Protein AF-A0A5M9ZJJ6-F1 (afdb_monomer)

Solvent-accessible surface area (backbone atoms only — not comparable to full-atom values): 16585 Å² total; per-residue (Å²): 138,85,90,87,88,89,85,87,82,78,82,84,72,85,75,71,74,80,51,73,28,66,45,95,65,57,45,64,32,73,38,34,42,67,50,28,40,48,55,64,48,56,70,42,59,71,50,50,60,51,45,56,52,42,55,56,46,48,54,54,36,47,50,37,34,53,50,16,53,50,49,40,52,54,48,55,56,68,25,51,44,59,68,94,85,47,81,74,43,81,54,86,51,74,67,53,55,54,52,42,50,51,24,49,50,42,31,50,55,40,49,52,52,51,51,53,52,51,50,58,50,59,69,44,49,67,58,47,56,57,46,54,51,47,63,72,35,82,47,24,22,8,36,58,54,66,65,58,44,92,63,39,40,70,50,62,64,67,36,74,56,79,82,62,85,56,35,89,83,37,42,33,59,29,30,51,44,76,66,59,76,68,58,72,48,72,44,46,23,39,41,42,65,71,61,33,41,74,35,67,53,53,77,78,91,51,80,85,60,77,94,72,51,49,36,24,41,33,33,36,34,43,60,72,64,27,43,24,41,42,27,34,26,52,46,66,48,66,62,50,49,46,5,30,79,65,67,56,58,56,57,93,79,72,59,78,78,91,53,87,62,56,47,69,36,69,41,74,33,36,36,38,40,37,77,33,52,66,54,48,65,63,57,76,73,58,93,78,78,82,84,130

Radius of gyration: 30.75 Å; Cα contacts (8 Å, |Δi|>4): 396; chains: 1; bounding box: 107×68×83 Å

Secondary structure (DSSP, 8-state):
---SSSSSSSSSSTT-----EEEEEEEEEE-BHHHHHHHHHHHHHHHHHHHHHHHHHHHHHHHHHHHHHHHHHHHHHHHEE-STTSPPEE---HHHHHHHHHHHHHHHHHHHHHHHHHHHHHHHHHHHHHHHHHHH-TTEEEEETTSSSTT-EE-S---TTTT---TTTS--------SSS--EEEEEEE--HHHHHHTT--S-S-TTS-SSS-EEEEEEEEETTEEEEEEEEEPPHHHHHHHHHHT---HHHHPPP--TT----S-SEEEEE-TTTTHHHHHTT-------

pLDDT: mean 70.18, std 17.14, range [29.14, 92.06]

Sequence (292 aa):
MTAQNAQAGTDAQSQAGIHTYTLPQPIRQQGSHQIAVSALWRRRGSNAFTMFLGAFGILVLLSFIITGIGGIQYRFEQMHVTNHGDDPHLVVTFTDVVIILMCVVGIVIPSAIIIFFAWGFIADIPSSRTRHRFVRDPHTLGVHTDGFAPGIVIVRQPDCDDGDDDSDDFPIPRILFCAGTPIEFRMLAYVPESMWVEAGGGQDPCPSWRHRHHMAWLTLRIEGGAIAITALKPIPVRPVRQAFDTGKPNRTIFDYDKTPGIERYDSDYIILDATRVGNAKNRATNPGTTAV

Mean predicted aligned error: 15.39 Å

Foldseek 3Di:
DDDDDDDDPDPPPPCPDQDWFFDPDWQKDFFALVQLLCQLCVVCVVVVVVVVVVVVLLVVLVVLQVVLVVQLVVLQVVQFDDDPPDDTDGDDDPVSVVSNVVSVVSNVVSVVVVVVVVVVVVVCPVVVVVSVVLNPQRLKTKDFLCPRDPFKAFQQFLALPSVPPVCVVGAAWAAEADADAKDKFKTKIQHDPVLLVVSVVNDPPCVVPPDFQQIWIFIWIDDQRMIIRGTIGGDHSVQSVCCHVPVNHDCVRHPTDDGPRTDTGHTSMYIYRNPHVVVNVVVVPDPDDDDD

Structure (mmCIF, N/CA/C/O backbone):
data_AF-A0A5M9ZJJ6-F1
#
_entry.id   AF-A0A5M9ZJJ6-F1
#
loop_
_atom_site.group_PDB
_atom_site.id
_atom_site.type_symbol
_atom_site.label_atom_id
_atom_site.label_alt_id
_atom_site.label_comp_id
_atom_site.label_asym_id
_atom_site.label_entity_id
_atom_site.label_seq_id
_atom_site.pdbx_PDB_ins_code
_atom_site.Cartn_x
_atom_site.Cartn_y
_atom_site.Cartn_z
_atom_site.occupancy
_atom_site.B_iso_or_equiv
_atom_site.auth_seq_id
_atom_site.auth_comp_id
_atom_site.auth_asym_id
_atom_site.auth_atom_id
_atom_site.pdbx_PDB_model_num
ATOM 1 N N . MET A 1 1 ? -64.192 -19.668 3.982 1.00 36.44 1 MET A N 1
ATOM 2 C CA . MET A 1 1 ? -63.904 -18.787 2.832 1.00 36.44 1 MET A CA 1
ATOM 3 C C . MET A 1 1 ? -63.267 -17.523 3.401 1.00 36.44 1 MET A C 1
ATOM 5 O O . MET A 1 1 ? -63.973 -16.563 3.640 1.00 36.44 1 MET A O 1
ATOM 9 N N . THR A 1 2 ? -62.104 -17.588 4.055 1.00 31.50 2 THR A N 1
ATOM 10 C CA . THR A 1 2 ? -60.712 -17.781 3.583 1.00 31.50 2 THR A CA 1
ATOM 11 C C . THR A 1 2 ? -60.173 -16.661 2.687 1.00 31.50 2 THR A C 1
ATOM 13 O O . THR A 1 2 ? -60.709 -16.421 1.614 1.00 31.50 2 THR A O 1
ATOM 16 N N . ALA A 1 3 ? -59.036 -16.118 3.147 1.00 29.95 3 ALA A N 1
ATOM 17 C CA . ALA A 1 3 ? -58.008 -15.335 2.457 1.00 29.95 3 ALA A CA 1
ATOM 18 C C . ALA A 1 3 ? -58.221 -13.818 2.297 1.00 29.95 3 ALA A C 1
ATOM 20 O O . ALA A 1 3 ? -58.568 -13.337 1.228 1.00 29.95 3 ALA A O 1
ATOM 21 N N . GLN A 1 4 ? -57.866 -13.068 3.344 1.00 32.19 4 GLN A N 1
ATOM 22 C CA . GLN A 1 4 ? -57.225 -11.748 3.247 1.00 32.19 4 GLN A CA 1
ATOM 23 C C . GLN A 1 4 ? -56.672 -11.405 4.634 1.00 32.19 4 GLN A C 1
ATOM 25 O O . GLN A 1 4 ? -57.425 -10.954 5.484 1.00 32.19 4 GLN A O 1
ATOM 30 N N . ASN A 1 5 ? -55.410 -11.761 4.900 1.00 34.88 5 ASN A N 1
ATOM 31 C CA . ASN A 1 5 ? -54.537 -11.204 5.953 1.00 34.88 5 ASN A CA 1
ATOM 32 C C . ASN A 1 5 ? -53.316 -12.114 6.137 1.00 34.88 5 ASN A C 1
ATOM 34 O O . ASN A 1 5 ? -53.256 -12.886 7.087 1.00 34.88 5 ASN A O 1
ATOM 38 N N . ALA A 1 6 ? -52.357 -12.063 5.212 1.00 34.25 6 ALA A N 1
ATOM 39 C CA . ALA A 1 6 ? -51.027 -12.648 5.419 1.00 34.25 6 ALA A CA 1
ATOM 40 C C . ALA A 1 6 ? -50.037 -12.162 4.348 1.00 34.25 6 ALA A C 1
ATOM 42 O O . ALA A 1 6 ? -49.427 -12.975 3.666 1.00 34.25 6 ALA A O 1
ATOM 43 N N . GLN A 1 7 ? -49.909 -10.848 4.128 1.00 32.06 7 GLN A N 1
ATOM 44 C CA . GLN A 1 7 ? -48.886 -10.348 3.191 1.00 32.06 7 GLN A CA 1
ATOM 45 C C . GLN A 1 7 ? -48.494 -8.881 3.410 1.00 32.06 7 GLN A C 1
ATOM 47 O O . GLN A 1 7 ? -48.264 -8.137 2.467 1.00 32.06 7 GLN A O 1
ATOM 52 N N . ALA A 1 8 ? -48.418 -8.455 4.673 1.00 30.88 8 ALA A N 1
ATOM 53 C CA . ALA A 1 8 ? -47.944 -7.113 5.027 1.00 30.88 8 ALA A CA 1
ATOM 54 C C . ALA A 1 8 ? -46.901 -7.107 6.163 1.00 30.88 8 ALA A C 1
ATOM 56 O O . ALA A 1 8 ? -46.603 -6.054 6.713 1.00 30.88 8 ALA A O 1
ATOM 57 N N . GLY A 1 9 ? -46.356 -8.271 6.543 1.00 29.69 9 GLY A N 1
ATOM 58 C CA . GLY A 1 9 ? -45.595 -8.417 7.791 1.00 29.69 9 GLY A CA 1
ATOM 59 C C . GLY A 1 9 ? -44.144 -8.886 7.683 1.00 29.69 9 GLY A C 1
ATOM 60 O O . GLY A 1 9 ? -43.500 -8.973 8.719 1.00 29.69 9 GLY A O 1
ATOM 61 N N . THR A 1 10 ? -43.615 -9.210 6.498 1.00 32.03 10 THR A N 1
ATOM 62 C CA . THR A 1 10 ? -42.323 -9.934 6.421 1.00 32.03 10 THR A CA 1
ATOM 63 C C . THR A 1 10 ? -41.232 -9.231 5.611 1.00 32.03 10 THR A C 1
ATOM 65 O O . THR A 1 10 ? -40.065 -9.571 5.764 1.00 32.03 10 THR A O 1
ATOM 68 N N . ASP A 1 11 ? -41.558 -8.172 4.866 1.00 31.11 11 ASP A N 1
ATOM 69 C CA . ASP A 1 11 ? -40.573 -7.485 4.010 1.00 31.11 11 ASP A CA 1
ATOM 70 C C . ASP A 1 11 ? -40.073 -6.144 4.582 1.00 31.11 11 ASP A C 1
ATOM 72 O O . ASP A 1 11 ? -39.179 -5.517 4.020 1.00 31.11 11 ASP A O 1
ATOM 76 N N . ALA A 1 12 ? -40.584 -5.717 5.743 1.00 29.14 12 ALA A N 1
ATOM 77 C CA . ALA A 1 12 ? -40.224 -4.440 6.372 1.00 29.14 12 ALA A CA 1
ATOM 78 C C . ALA A 1 12 ? -39.111 -4.536 7.441 1.00 29.14 12 ALA A C 1
ATOM 80 O O . ALA A 1 12 ? -38.722 -3.518 8.007 1.00 29.14 12 ALA A O 1
ATOM 81 N N . GLN A 1 13 ? -38.570 -5.730 7.720 1.00 31.19 13 GLN A N 1
ATOM 82 C CA . GLN A 1 13 ? -37.523 -5.936 8.741 1.00 31.19 13 GLN A CA 1
ATOM 83 C C . GLN A 1 13 ? -36.112 -6.204 8.188 1.00 31.19 13 GLN A C 1
ATOM 85 O O . GLN A 1 13 ? -35.173 -6.311 8.969 1.00 31.19 13 GLN A O 1
ATOM 90 N N . SER A 1 14 ? -35.905 -6.247 6.865 1.00 36.22 14 SER A N 1
ATOM 91 C CA . SER A 1 14 ? -34.591 -6.593 6.284 1.00 36.22 14 SER A CA 1
ATOM 92 C C . SER A 1 14 ? -33.710 -5.393 5.880 1.00 36.22 14 SER A C 1
ATOM 94 O O . SER A 1 14 ? -32.668 -5.586 5.253 1.00 36.22 14 SER A O 1
ATOM 96 N N . GLN A 1 15 ? -34.091 -4.165 6.240 1.00 36.59 15 GLN A N 1
ATOM 97 C CA . GLN A 1 15 ? -33.298 -2.941 6.023 1.00 36.59 15 GLN A CA 1
ATOM 98 C C . GLN A 1 15 ? -33.298 -2.020 7.258 1.00 36.59 15 GLN A C 1
ATOM 100 O O . GLN A 1 15 ? -33.261 -0.797 7.139 1.00 36.59 15 GLN A O 1
ATOM 105 N N . ALA A 1 16 ? -33.324 -2.592 8.466 1.00 35.19 16 ALA A N 1
ATOM 106 C CA . ALA A 1 16 ? -32.956 -1.830 9.656 1.00 35.19 16 ALA A CA 1
ATOM 107 C C . ALA A 1 16 ? -31.469 -1.470 9.531 1.00 35.19 16 ALA A C 1
ATOM 109 O O . ALA A 1 16 ? -30.621 -2.353 9.403 1.00 35.19 16 ALA A O 1
ATOM 110 N N . GLY A 1 17 ? -31.179 -0.170 9.445 1.00 40.97 17 GLY A N 1
ATOM 111 C CA . GLY A 1 17 ? -29.846 0.349 9.172 1.00 40.97 17 GLY A CA 1
ATOM 112 C C . GLY A 1 17 ? -28.813 -0.299 10.080 1.00 40.97 17 GLY A C 1
ATOM 113 O O . GLY A 1 17 ? -28.973 -0.311 11.296 1.00 40.97 17 GLY A O 1
ATOM 114 N N . ILE A 1 18 ? -27.751 -0.844 9.490 1.00 55.97 18 ILE A N 1
ATOM 115 C CA . ILE A 1 18 ? -26.604 -1.298 10.269 1.00 55.97 18 ILE A CA 1
ATOM 116 C C . ILE A 1 18 ? -26.027 -0.052 10.929 1.00 55.97 18 ILE A C 1
ATOM 118 O O . ILE A 1 18 ? -25.356 0.767 10.288 1.00 55.97 18 ILE A O 1
ATOM 122 N N . HIS A 1 19 ? -26.373 0.116 12.196 1.00 68.44 19 HIS A N 1
ATOM 123 C CA . HIS A 1 19 ? -25.889 1.196 13.017 1.00 68.44 19 HIS A CA 1
ATOM 124 C C . HIS A 1 19 ? -24.401 0.974 13.268 1.00 68.44 19 HIS A C 1
ATOM 126 O O . HIS A 1 19 ? -23.945 -0.142 13.501 1.00 68.44 19 HIS A O 1
ATOM 132 N N . THR A 1 20 ? -23.628 2.052 13.181 1.00 83.44 20 THR A N 1
ATOM 133 C CA . THR A 1 20 ? -22.238 2.036 13.622 1.00 83.44 20 THR A CA 1
ATOM 134 C C . THR A 1 20 ? -22.229 1.779 15.128 1.00 83.44 20 THR A C 1
ATOM 136 O O . THR A 1 20 ? -22.765 2.583 15.891 1.00 83.44 20 THR A O 1
ATOM 139 N N . TYR A 1 21 ? -21.643 0.662 15.547 1.00 88.81 21 TYR A N 1
ATOM 140 C CA . TYR A 1 21 ? -21.479 0.303 16.946 1.00 88.81 21 TYR A CA 1
ATOM 141 C C . TYR A 1 21 ? -20.219 0.958 17.499 1.00 88.81 21 TYR A C 1
ATOM 143 O O . TYR A 1 21 ? -19.102 0.596 17.127 1.00 88.81 21 TYR A O 1
ATOM 151 N N . THR A 1 22 ? -20.390 1.940 18.379 1.00 90.62 22 THR A N 1
ATOM 152 C CA . THR A 1 22 ? -19.273 2.554 19.101 1.00 90.62 22 THR A CA 1
ATOM 153 C C . THR A 1 22 ? -18.784 1.595 20.177 1.00 90.62 22 THR A C 1
ATOM 155 O O . THR A 1 22 ? -19.562 1.171 21.030 1.00 90.62 22 THR A O 1
ATOM 158 N N . LEU A 1 23 ? -17.489 1.286 20.160 1.00 87.44 23 LEU A N 1
ATOM 159 C CA . LEU A 1 23 ? -16.885 0.403 21.146 1.00 87.44 23 LEU A CA 1
ATOM 160 C C . LEU A 1 23 ? -16.940 1.054 22.541 1.00 87.44 23 LEU A C 1
ATOM 162 O O . LEU A 1 23 ? -16.529 2.212 22.681 1.00 87.44 23 LEU A O 1
ATOM 166 N N . PRO A 1 24 ? -17.372 0.325 23.589 1.00 84.50 24 PRO A N 1
ATOM 167 C CA . PRO A 1 24 ? -17.399 0.838 24.961 1.00 84.50 24 PRO A CA 1
ATOM 168 C C . PRO A 1 24 ? -16.013 1.262 25.456 1.00 84.50 24 PRO A C 1
ATOM 170 O O . PRO A 1 24 ? -15.873 2.223 26.212 1.00 84.50 24 PRO A O 1
ATOM 173 N N . GLN A 1 25 ? -14.980 0.543 25.012 1.00 87.19 25 GLN A N 1
ATOM 174 C CA . GLN A 1 25 ? -13.581 0.878 25.231 1.00 87.19 25 GLN A CA 1
ATOM 175 C C . GLN A 1 25 ? -12.839 0.823 23.894 1.00 87.19 25 GLN A C 1
ATOM 177 O O . GLN A 1 25 ? -12.851 -0.224 23.243 1.00 87.19 25 GLN A O 1
ATOM 182 N N . PRO A 1 26 ? -12.184 1.919 23.469 1.00 88.75 26 PRO A N 1
ATOM 183 C CA . PRO A 1 26 ? -11.407 1.902 22.242 1.00 88.75 26 PRO A CA 1
ATOM 184 C C . PRO A 1 26 ? -10.250 0.905 22.332 1.00 88.75 26 PRO A C 1
ATOM 186 O O . PRO A 1 26 ? -9.492 0.926 23.305 1.00 88.75 26 PRO A O 1
ATOM 189 N N . ILE A 1 27 ? -10.072 0.084 21.298 1.00 89.94 27 ILE A N 1
ATOM 190 C CA . ILE A 1 27 ? -8.921 -0.819 21.188 1.00 89.94 27 ILE A CA 1
ATOM 191 C C . ILE A 1 27 ? -7.743 0.008 20.692 1.00 89.94 27 ILE A C 1
ATOM 193 O O . ILE A 1 27 ? -7.749 0.487 19.559 1.00 89.94 27 ILE A O 1
ATOM 197 N N . ARG A 1 28 ? -6.756 0.227 21.560 1.00 89.12 28 ARG A N 1
ATOM 198 C CA . ARG A 1 28 ? -5.636 1.137 21.306 1.00 89.12 28 ARG A CA 1
ATOM 199 C C . ARG A 1 28 ? -4.370 0.366 21.004 1.00 89.12 28 ARG A C 1
ATOM 201 O O . ARG A 1 28 ? -4.000 -0.535 21.749 1.00 89.12 28 ARG A O 1
ATOM 208 N N . GLN A 1 29 ? -3.653 0.828 19.993 1.00 88.69 29 GLN A N 1
ATOM 209 C CA . GLN A 1 29 ? -2.319 0.355 19.685 1.00 88.69 29 GLN A CA 1
ATOM 210 C C . GLN A 1 29 ? -1.358 1.538 19.631 1.00 88.69 29 GLN A C 1
ATOM 212 O O . GLN A 1 29 ? -1.573 2.521 18.914 1.00 88.69 29 GLN A O 1
ATOM 217 N N . GLN A 1 30 ? -0.302 1.449 20.436 1.00 87.50 30 GLN A N 1
ATOM 218 C CA . GLN A 1 30 ? 0.708 2.491 20.516 1.00 87.50 30 GLN A CA 1
ATOM 219 C C . GLN A 1 30 ? 1.600 2.442 19.276 1.00 87.50 30 GLN A C 1
ATOM 221 O O . GLN A 1 30 ? 2.101 1.383 18.897 1.00 87.50 30 GLN A O 1
ATOM 226 N N . GLY A 1 31 ? 1.822 3.599 18.662 1.00 83.94 31 GLY A N 1
ATOM 227 C CA . GLY A 1 31 ? 2.765 3.730 17.568 1.00 83.94 31 GLY A CA 1
ATOM 228 C C . GLY A 1 31 ? 4.211 3.693 18.055 1.00 83.94 31 GLY A C 1
ATOM 229 O O . GLY A 1 31 ? 4.544 4.230 19.111 1.00 83.94 31 GLY A O 1
ATOM 230 N N . SER A 1 32 ? 5.085 3.086 17.255 1.00 86.88 32 SER A N 1
ATOM 231 C CA . SER A 1 32 ? 6.531 3.067 17.477 1.00 86.88 32 SER A CA 1
ATOM 232 C C . SER A 1 32 ? 7.270 3.608 16.265 1.00 86.88 32 SER A C 1
ATOM 234 O O . SER A 1 32 ? 6.984 3.242 15.124 1.00 86.88 32 SER A O 1
ATOM 236 N N . HIS A 1 33 ? 8.275 4.443 16.511 1.00 83.62 33 HIS A N 1
ATOM 237 C CA . HIS A 1 33 ? 9.144 4.949 15.454 1.00 83.62 33 HIS A CA 1
ATOM 238 C C . HIS A 1 33 ? 9.896 3.818 14.736 1.00 83.62 33 HIS A C 1
ATOM 240 O O . HIS A 1 33 ? 10.035 3.839 13.517 1.00 83.62 33 HIS A O 1
ATOM 246 N N . GLN A 1 34 ? 10.307 2.772 15.458 1.00 84.06 34 GLN A N 1
ATOM 247 C CA . GLN A 1 34 ? 10.993 1.624 14.855 1.00 84.06 34 GLN A CA 1
ATOM 248 C C . GLN A 1 34 ? 10.097 0.871 13.867 1.00 84.06 34 GLN A C 1
ATOM 250 O O . GLN A 1 34 ? 10.571 0.463 12.810 1.00 84.06 34 GLN A O 1
ATOM 255 N N . ILE A 1 35 ? 8.805 0.739 14.184 1.00 83.19 35 ILE A N 1
ATOM 256 C CA . ILE A 1 35 ? 7.808 0.131 13.294 1.00 83.19 35 ILE A CA 1
ATOM 257 C C . ILE A 1 35 ? 7.595 1.016 12.059 1.00 83.19 35 ILE A C 1
ATOM 259 O O . ILE A 1 35 ? 7.518 0.511 10.944 1.00 83.19 35 ILE A O 1
ATOM 263 N N . ALA A 1 36 ? 7.564 2.343 12.228 1.00 80.00 36 ALA A N 1
ATOM 264 C CA . ALA A 1 36 ? 7.468 3.262 11.094 1.00 80.00 36 ALA A CA 1
ATOM 265 C C . ALA A 1 36 ? 8.665 3.110 10.150 1.00 80.00 36 ALA A C 1
ATOM 267 O O . ALA A 1 36 ? 8.511 2.994 8.937 1.00 80.00 36 ALA A O 1
ATOM 268 N N . VAL A 1 37 ? 9.871 3.089 10.714 1.00 80.94 37 VAL A N 1
ATOM 269 C CA . VAL A 1 37 ? 11.120 2.956 9.965 1.00 80.94 37 VAL A CA 1
ATOM 270 C C . VAL A 1 37 ? 11.195 1.591 9.279 1.00 80.94 37 VAL A C 1
ATOM 272 O O . VAL A 1 37 ? 11.525 1.531 8.094 1.00 80.94 37 VAL A O 1
ATOM 275 N N . SER A 1 38 ? 10.844 0.500 9.965 1.00 79.19 38 SER A N 1
ATOM 276 C CA . SER A 1 38 ? 10.856 -0.840 9.370 1.00 79.19 38 SER A CA 1
ATOM 277 C C . SER A 1 38 ? 9.859 -0.956 8.216 1.00 79.19 38 SER A C 1
ATOM 279 O O . SER A 1 38 ? 10.250 -1.414 7.143 1.00 79.19 38 SER A O 1
ATOM 281 N N . ALA A 1 39 ? 8.635 -0.440 8.371 1.00 74.56 39 ALA A N 1
ATOM 282 C CA . ALA A 1 39 ? 7.635 -0.364 7.305 1.00 74.56 39 ALA A CA 1
ATOM 283 C C . ALA A 1 39 ? 8.161 0.402 6.081 1.00 74.56 39 ALA A C 1
ATOM 285 O O . ALA A 1 39 ? 8.048 -0.041 4.937 1.00 74.56 39 ALA A O 1
ATOM 286 N N . LEU A 1 40 ? 8.815 1.541 6.327 1.00 74.12 40 LEU A N 1
ATOM 287 C CA . LEU A 1 40 ? 9.394 2.382 5.283 1.00 74.12 40 LEU A CA 1
ATOM 288 C C . LEU A 1 40 ? 10.503 1.688 4.494 1.00 74.12 40 LEU A C 1
ATOM 290 O O . LEU A 1 40 ? 10.614 1.873 3.275 1.00 74.12 40 LEU A O 1
ATOM 294 N N . TRP A 1 41 ? 11.328 0.899 5.176 1.00 71.25 41 TRP A N 1
ATOM 295 C CA . TRP A 1 41 ? 12.459 0.205 4.569 1.00 71.25 41 TRP A CA 1
ATOM 296 C C . TRP A 1 41 ? 12.109 -1.157 3.977 1.00 71.25 41 TRP A C 1
ATOM 298 O O . TRP A 1 41 ? 12.772 -1.553 3.019 1.00 71.25 41 TRP A O 1
ATOM 308 N N . ARG A 1 42 ? 11.066 -1.850 4.454 1.00 66.31 42 ARG A N 1
ATOM 309 C CA . ARG A 1 42 ? 10.646 -3.162 3.922 1.00 66.31 42 ARG A CA 1
ATOM 310 C C . ARG A 1 42 ? 10.332 -3.094 2.426 1.00 66.31 42 ARG A C 1
ATOM 312 O O . ARG A 1 42 ? 10.784 -3.942 1.665 1.00 66.31 42 ARG A O 1
ATOM 319 N N . ARG A 1 43 ? 9.740 -1.984 1.978 1.00 60.22 43 ARG A N 1
ATOM 320 C CA . ARG A 1 43 ? 9.521 -1.668 0.555 1.00 60.22 43 ARG A CA 1
ATOM 321 C C . ARG A 1 43 ? 10.814 -1.571 -0.277 1.00 60.22 43 ARG A C 1
ATOM 323 O O . ARG A 1 43 ? 10.776 -1.726 -1.489 1.00 60.22 43 ARG A O 1
ATOM 330 N N . ARG A 1 44 ? 11.974 -1.305 0.336 1.00 51.44 44 ARG A N 1
ATOM 331 C CA . ARG A 1 44 ? 13.271 -1.287 -0.366 1.00 51.44 44 ARG A CA 1
ATOM 332 C C . ARG A 1 44 ? 13.889 -2.681 -0.488 1.00 51.44 44 ARG A C 1
ATOM 334 O O . ARG A 1 44 ? 14.701 -2.867 -1.382 1.00 51.44 44 ARG A O 1
ATOM 341 N N . GLY A 1 45 ? 13.523 -3.645 0.361 1.00 45.44 45 GLY A N 1
ATOM 342 C CA . GLY A 1 45 ? 14.114 -4.991 0.355 1.00 45.44 45 GLY A CA 1
ATOM 343 C C . GLY A 1 45 ? 13.927 -5.721 -0.978 1.00 45.44 45 GLY A C 1
ATOM 344 O O . GLY A 1 45 ? 14.894 -6.245 -1.523 1.00 45.44 45 GLY A O 1
ATOM 345 N N . SER A 1 46 ? 12.722 -5.638 -1.552 1.00 49.81 46 SER A N 1
ATOM 346 C CA . SER A 1 46 ? 12.423 -6.150 -2.901 1.00 49.81 46 SER A CA 1
ATOM 347 C C . SER A 1 46 ? 13.181 -5.380 -4.003 1.00 49.81 46 SER A C 1
ATOM 349 O O . SER A 1 46 ? 13.692 -5.961 -4.961 1.00 49.81 46 SER A O 1
ATOM 351 N N . ASN A 1 47 ? 13.377 -4.068 -3.810 1.00 49.38 47 ASN A N 1
ATOM 352 C CA . ASN A 1 47 ? 13.997 -3.179 -4.800 1.00 49.38 47 ASN A CA 1
ATOM 353 C C . ASN A 1 47 ? 15.541 -3.144 -4.756 1.00 49.38 47 ASN A C 1
ATOM 355 O O . ASN A 1 47 ? 16.182 -2.748 -5.722 1.00 49.38 47 ASN A O 1
ATOM 359 N N . ALA A 1 48 ? 16.178 -3.512 -3.642 1.00 44.91 48 ALA A N 1
ATOM 360 C CA . ALA A 1 48 ? 17.636 -3.447 -3.492 1.00 44.91 48 ALA A CA 1
ATOM 361 C C . ALA A 1 48 ? 18.342 -4.621 -4.186 1.00 44.91 48 ALA A C 1
ATOM 363 O O . ALA A 1 48 ? 19.387 -4.433 -4.811 1.00 44.91 48 ALA A O 1
ATOM 364 N N . PHE A 1 49 ? 17.748 -5.815 -4.111 1.00 44.47 49 PHE A N 1
ATOM 365 C CA . PHE A 1 49 ? 18.218 -6.997 -4.835 1.00 44.47 49 PHE A CA 1
ATOM 366 C C . PHE A 1 49 ? 18.078 -6.804 -6.354 1.00 44.47 49 PHE A C 1
ATOM 368 O O . PHE A 1 49 ? 19.025 -7.046 -7.103 1.00 44.47 49 PHE A O 1
ATOM 375 N N . THR A 1 50 ? 16.950 -6.245 -6.800 1.00 54.44 50 THR A N 1
ATOM 376 C CA . THR A 1 50 ? 16.728 -5.837 -8.197 1.00 54.44 50 THR A CA 1
ATOM 377 C C . THR A 1 50 ? 17.584 -4.641 -8.619 1.00 54.44 50 THR A C 1
ATOM 379 O O . THR A 1 50 ? 17.982 -4.592 -9.775 1.00 54.44 50 THR A O 1
ATOM 382 N N . MET A 1 51 ? 17.964 -3.718 -7.725 1.00 54.75 51 MET A N 1
ATOM 383 C CA . MET A 1 51 ? 18.942 -2.659 -8.037 1.00 54.75 51 MET A CA 1
ATOM 384 C C . MET A 1 51 ? 20.348 -3.211 -8.286 1.00 54.75 51 MET A C 1
ATOM 386 O O . MET A 1 51 ? 21.013 -2.757 -9.214 1.00 54.75 51 MET A O 1
ATOM 390 N N . PHE A 1 52 ? 20.817 -4.172 -7.483 1.00 54.53 52 PHE A N 1
ATOM 391 C CA . PHE A 1 52 ? 22.140 -4.779 -7.678 1.00 54.53 52 PHE A CA 1
ATOM 392 C C . PHE A 1 52 ? 22.196 -5.625 -8.956 1.00 54.53 52 PHE A C 1
ATOM 394 O O . PHE A 1 52 ? 23.116 -5.457 -9.759 1.00 54.53 52 PHE A O 1
ATOM 401 N N . LEU A 1 53 ? 21.182 -6.468 -9.193 1.00 56.66 53 LEU A N 1
ATOM 402 C CA . LEU A 1 53 ? 21.024 -7.160 -10.477 1.00 56.66 53 LEU A CA 1
ATOM 403 C C . LEU A 1 53 ? 20.813 -6.175 -11.635 1.00 56.66 53 LEU A C 1
ATOM 405 O O . LEU A 1 53 ? 21.308 -6.410 -12.732 1.00 56.66 53 LEU A O 1
ATOM 409 N N . GLY A 1 54 ? 20.135 -5.056 -11.387 1.00 62.06 54 GLY A N 1
ATOM 410 C CA . GLY A 1 54 ? 19.877 -3.999 -12.357 1.00 62.06 54 GLY A CA 1
ATOM 411 C C . GLY A 1 54 ? 21.144 -3.262 -12.775 1.00 62.06 54 GLY A C 1
ATOM 412 O O . GLY A 1 54 ? 21.336 -3.038 -13.960 1.00 62.06 54 GLY A O 1
ATOM 413 N N . ALA A 1 55 ? 22.056 -2.948 -11.852 1.00 66.75 55 ALA A N 1
ATOM 414 C CA . ALA A 1 55 ? 23.331 -2.310 -12.184 1.00 66.75 55 ALA A CA 1
ATOM 415 C C . ALA A 1 55 ? 24.217 -3.220 -13.050 1.00 66.75 55 ALA A C 1
ATOM 417 O O . ALA A 1 55 ? 24.775 -2.775 -14.053 1.00 66.75 55 ALA A O 1
ATOM 418 N N . PHE A 1 56 ? 24.297 -4.510 -12.706 1.00 72.50 56 PHE A N 1
ATOM 419 C CA . PHE A 1 56 ? 25.001 -5.497 -13.528 1.00 72.50 56 PHE A CA 1
ATOM 420 C C . PHE A 1 56 ? 24.299 -5.713 -14.879 1.00 72.50 56 PHE A C 1
ATOM 422 O O . PHE A 1 56 ? 24.948 -5.754 -15.921 1.00 72.50 56 PHE A O 1
ATOM 429 N N . GLY A 1 57 ? 22.965 -5.758 -14.881 1.00 74.88 57 GLY A N 1
ATOM 430 C CA . GLY A 1 57 ? 22.144 -5.835 -16.086 1.00 74.88 57 GLY A CA 1
ATOM 431 C C . GLY A 1 57 ? 22.335 -4.634 -17.012 1.00 74.88 57 GLY A C 1
ATOM 432 O O . GLY A 1 57 ? 22.489 -4.820 -18.211 1.00 74.88 57 GLY A O 1
ATOM 433 N N . ILE A 1 58 ? 22.422 -3.413 -16.478 1.00 80.06 58 ILE A N 1
ATOM 434 C CA . ILE A 1 58 ? 22.698 -2.195 -17.254 1.00 80.06 58 ILE A CA 1
ATOM 435 C C . ILE A 1 58 ? 24.075 -2.279 -17.918 1.00 80.06 58 ILE A C 1
ATOM 437 O O . ILE A 1 58 ? 24.195 -1.923 -19.086 1.00 80.06 58 ILE A O 1
ATOM 441 N N . LEU A 1 59 ? 25.101 -2.787 -17.225 1.00 82.81 59 LEU A N 1
ATOM 442 C CA . LEU A 1 59 ? 26.429 -2.982 -17.823 1.00 82.81 59 LEU A CA 1
ATOM 443 C C . LEU A 1 59 ? 26.395 -3.983 -18.984 1.00 82.81 59 LEU A C 1
ATOM 445 O O . LEU A 1 59 ? 27.003 -3.735 -20.025 1.00 82.81 59 LEU A O 1
ATOM 449 N N . VAL A 1 60 ? 25.653 -5.082 -18.831 1.00 84.69 60 VAL A N 1
ATOM 450 C CA . VAL A 1 60 ? 25.445 -6.061 -19.907 1.00 84.69 60 VAL A CA 1
ATOM 451 C C . VAL A 1 60 ? 24.676 -5.431 -21.073 1.00 84.69 60 VAL A C 1
ATOM 453 O O . VAL A 1 60 ? 25.081 -5.563 -22.219 1.00 84.69 60 VAL A O 1
ATOM 456 N N . LEU A 1 61 ? 23.604 -4.686 -20.813 1.00 85.19 61 LEU A N 1
ATOM 457 C CA . LEU A 1 61 ? 22.821 -4.019 -21.859 1.00 85.19 61 LEU A CA 1
ATOM 458 C C . LEU A 1 61 ? 23.638 -2.951 -22.603 1.00 85.19 61 LEU A C 1
ATOM 460 O O . LEU A 1 61 ? 23.546 -2.843 -23.825 1.00 85.19 61 LEU A O 1
ATOM 464 N N . LEU A 1 62 ? 24.487 -2.206 -21.894 1.00 87.25 62 LEU A N 1
ATOM 465 C CA . LEU A 1 62 ? 25.417 -1.251 -22.498 1.00 87.25 62 LEU A CA 1
ATOM 466 C C . LEU A 1 62 ? 26.451 -1.942 -23.391 1.00 87.25 62 LEU A C 1
ATOM 468 O O . LEU A 1 62 ? 26.781 -1.402 -24.446 1.00 87.25 62 LEU A O 1
ATOM 472 N N . SER A 1 63 ? 26.935 -3.134 -23.025 1.00 88.06 63 SER A N 1
ATOM 473 C CA . SER A 1 63 ? 27.879 -3.870 -23.874 1.00 88.06 63 SER A CA 1
ATOM 474 C C . SER A 1 63 ? 27.241 -4.297 -25.201 1.00 88.06 63 SER A C 1
ATOM 476 O O . SER A 1 63 ? 27.893 -4.188 -26.241 1.00 88.06 63 SER A O 1
ATOM 478 N N . PHE A 1 64 ? 25.955 -4.672 -25.206 1.00 87.31 64 PHE A N 1
ATOM 479 C CA . PHE A 1 64 ? 25.200 -4.930 -26.439 1.00 87.31 64 PHE A CA 1
ATOM 480 C C . PHE A 1 64 ? 25.060 -3.677 -27.308 1.00 87.31 64 PHE A C 1
ATOM 482 O O . PHE A 1 64 ? 25.275 -3.757 -28.515 1.00 87.31 64 PHE A O 1
ATOM 489 N N . ILE A 1 65 ? 24.781 -2.516 -26.707 1.00 89.19 65 ILE A N 1
ATOM 490 C CA . ILE A 1 65 ? 24.687 -1.242 -27.438 1.00 89.19 65 ILE A CA 1
ATOM 491 C C . ILE A 1 65 ? 26.034 -0.891 -28.083 1.00 89.19 65 ILE A C 1
ATOM 493 O O . ILE A 1 65 ? 26.085 -0.595 -29.275 1.00 89.19 65 ILE A O 1
ATOM 497 N N . ILE A 1 66 ? 27.132 -0.977 -27.325 1.00 89.88 66 ILE A N 1
ATOM 498 C CA . ILE A 1 66 ? 28.488 -0.704 -27.828 1.00 89.88 66 ILE A CA 1
ATOM 499 C C . ILE A 1 66 ? 28.845 -1.672 -28.962 1.00 89.88 66 ILE A C 1
ATOM 501 O O . ILE A 1 66 ? 29.339 -1.248 -30.005 1.00 89.88 66 ILE A O 1
ATOM 505 N N . THR A 1 67 ? 28.543 -2.961 -28.789 1.00 89.88 67 THR A N 1
ATOM 506 C CA . THR A 1 67 ? 28.802 -3.996 -29.801 1.00 89.88 67 THR A CA 1
ATOM 507 C C . THR A 1 67 ? 27.961 -3.776 -31.059 1.00 89.88 67 THR A C 1
ATOM 509 O O . THR A 1 67 ? 28.468 -3.934 -32.166 1.00 89.88 67 THR A O 1
ATOM 512 N N . GLY A 1 68 ? 26.697 -3.366 -30.921 1.00 86.81 68 GLY A N 1
ATOM 513 C CA . GLY A 1 68 ? 25.826 -3.032 -32.046 1.00 86.81 68 GLY A CA 1
ATOM 514 C C . GLY A 1 68 ? 26.329 -1.820 -32.831 1.00 86.81 68 GLY A C 1
ATOM 515 O O . GLY A 1 68 ? 26.397 -1.877 -34.057 1.00 86.81 68 GLY A O 1
ATOM 516 N N . ILE A 1 69 ? 26.748 -0.751 -32.143 1.00 89.50 69 ILE A N 1
ATOM 517 C CA . ILE A 1 69 ? 27.320 0.446 -32.781 1.00 89.50 69 ILE A CA 1
ATOM 518 C C . ILE A 1 69 ? 28.619 0.090 -33.513 1.00 89.50 69 ILE A C 1
ATOM 520 O O . ILE A 1 69 ? 28.770 0.428 -34.687 1.00 89.50 69 ILE A O 1
ATOM 524 N N . GLY A 1 70 ? 29.523 -0.639 -32.850 1.00 88.94 70 GLY A N 1
ATOM 525 C CA . GLY A 1 70 ? 30.774 -1.098 -33.454 1.00 88.94 70 GLY A CA 1
ATOM 526 C C . GLY A 1 70 ? 30.543 -2.029 -34.647 1.00 88.94 70 GLY A C 1
ATOM 527 O O . GLY A 1 70 ? 31.220 -1.906 -35.662 1.00 88.94 70 GLY A O 1
ATOM 528 N N . GLY A 1 71 ? 29.539 -2.908 -34.575 1.00 86.88 71 GLY A N 1
ATOM 529 C CA . GLY A 1 71 ? 29.147 -3.786 -35.678 1.00 86.88 71 GLY A CA 1
ATOM 530 C C . GLY A 1 71 ? 28.626 -3.021 -36.896 1.00 86.88 71 GLY A C 1
ATOM 531 O O . GLY A 1 71 ? 28.986 -3.356 -38.022 1.00 86.88 71 GLY A O 1
ATOM 532 N N . ILE A 1 72 ? 27.838 -1.962 -36.684 1.00 88.31 72 ILE A N 1
ATOM 533 C CA . ILE A 1 72 ? 27.372 -1.078 -37.763 1.00 88.31 72 ILE A CA 1
ATOM 534 C C . ILE A 1 72 ? 28.559 -0.349 -38.399 1.00 88.31 72 ILE A C 1
ATOM 536 O O . ILE A 1 72 ? 28.697 -0.381 -39.619 1.00 88.31 72 ILE A O 1
ATOM 540 N N . GLN A 1 73 ? 29.436 0.261 -37.593 1.00 88.06 73 GLN A N 1
ATOM 541 C CA . GLN A 1 73 ? 30.630 0.961 -38.086 1.00 88.06 73 GLN A CA 1
ATOM 542 C C . GLN A 1 73 ? 31.535 0.034 -38.901 1.00 88.06 73 GLN A C 1
ATOM 544 O O . GLN A 1 73 ? 31.861 0.348 -40.043 1.00 88.06 73 GLN A O 1
ATOM 549 N N . TYR A 1 74 ? 31.846 -1.145 -38.360 1.00 86.94 74 TYR A N 1
ATOM 550 C CA . TYR A 1 74 ? 32.648 -2.158 -39.039 1.00 86.94 74 TYR A CA 1
ATOM 551 C C . TYR A 1 74 ? 32.044 -2.567 -40.387 1.00 86.94 74 TYR A C 1
ATOM 553 O O . TYR A 1 74 ? 32.756 -2.725 -41.376 1.00 86.94 74 TYR A O 1
ATOM 561 N N . ARG A 1 75 ? 30.714 -2.708 -40.461 1.00 84.75 75 ARG A N 1
ATOM 562 C CA . ARG A 1 75 ? 30.037 -3.027 -41.724 1.00 84.75 75 ARG A CA 1
ATOM 563 C C . ARG A 1 75 ? 30.082 -1.875 -42.718 1.00 84.75 75 ARG A C 1
ATOM 565 O O . ARG A 1 75 ? 30.309 -2.131 -43.894 1.00 84.75 75 ARG A O 1
ATOM 572 N N . PHE A 1 76 ? 29.933 -0.628 -42.276 1.00 84.06 76 PHE A N 1
ATOM 573 C CA . PHE A 1 76 ? 30.111 0.533 -43.153 1.00 84.06 76 PHE A CA 1
ATOM 574 C C . PHE A 1 76 ? 31.526 0.627 -43.727 1.00 84.06 76 PHE A C 1
ATOM 576 O O . PHE A 1 76 ? 31.671 0.906 -44.915 1.00 84.06 76 PHE A O 1
ATOM 583 N N . GLU A 1 77 ? 32.548 0.319 -42.932 1.00 83.50 77 GLU A N 1
ATOM 584 C CA . GLU A 1 77 ? 33.934 0.265 -43.405 1.00 83.50 77 GLU A CA 1
ATOM 585 C C . GLU A 1 77 ? 34.151 -0.845 -44.443 1.00 83.50 77 GLU A C 1
ATOM 587 O O . GLU A 1 77 ? 34.847 -0.627 -45.428 1.00 83.50 77 GLU A O 1
ATOM 592 N N . GLN A 1 78 ? 33.511 -2.009 -44.284 1.00 82.31 78 GLN A N 1
ATOM 593 C CA . GLN A 1 78 ? 33.592 -3.101 -45.264 1.00 82.31 78 GLN A CA 1
ATOM 594 C C . GLN A 1 78 ? 32.837 -2.827 -46.568 1.00 82.31 78 GLN A C 1
ATOM 596 O O . GLN A 1 78 ? 33.222 -3.343 -47.616 1.00 82.31 78 GLN A O 1
ATOM 601 N N . MET A 1 79 ? 31.770 -2.029 -46.512 1.00 81.44 79 MET A N 1
ATOM 602 C CA . MET A 1 79 ? 31.017 -1.614 -47.700 1.00 81.44 79 MET A CA 1
ATOM 603 C C . MET A 1 79 ? 31.775 -0.571 -48.535 1.00 81.44 79 MET A C 1
ATOM 605 O O . MET A 1 79 ? 31.433 -0.362 -49.698 1.00 81.44 79 MET A O 1
ATOM 609 N N . HIS A 1 80 ? 32.798 0.077 -47.969 1.00 80.12 80 HIS A N 1
ATOM 610 C CA . HIS A 1 80 ? 33.705 0.959 -48.696 1.00 80.12 80 HIS A CA 1
ATOM 611 C C . HIS A 1 80 ? 34.815 0.144 -49.359 1.00 80.12 80 HIS A C 1
ATOM 613 O O . HIS A 1 80 ? 35.751 -0.315 -48.706 1.00 80.12 80 HIS A O 1
ATOM 619 N N . VAL A 1 81 ? 34.735 -0.002 -50.680 1.00 75.19 81 VAL A N 1
ATOM 620 C CA . VAL A 1 81 ? 35.736 -0.735 -51.462 1.00 75.19 81 VAL A CA 1
ATOM 621 C C . VAL A 1 81 ? 36.462 0.237 -52.389 1.00 75.19 81 VAL A C 1
ATOM 623 O O . VAL A 1 81 ? 35.840 1.077 -53.041 1.00 75.19 81 VAL A O 1
ATOM 626 N N . THR A 1 82 ? 37.789 0.123 -52.457 1.00 72.62 82 THR A N 1
ATOM 627 C CA . THR A 1 82 ? 38.612 0.774 -53.482 1.00 72.62 82 THR A CA 1
ATOM 628 C C . THR A 1 82 ? 39.126 -0.299 -54.432 1.00 72.62 82 THR A C 1
ATOM 630 O O . THR A 1 82 ? 39.903 -1.178 -54.059 1.00 72.62 82 THR A O 1
ATOM 633 N N . ASN A 1 83 ? 38.680 -0.259 -55.685 1.00 68.56 83 ASN A N 1
ATOM 634 C CA . ASN A 1 83 ? 39.243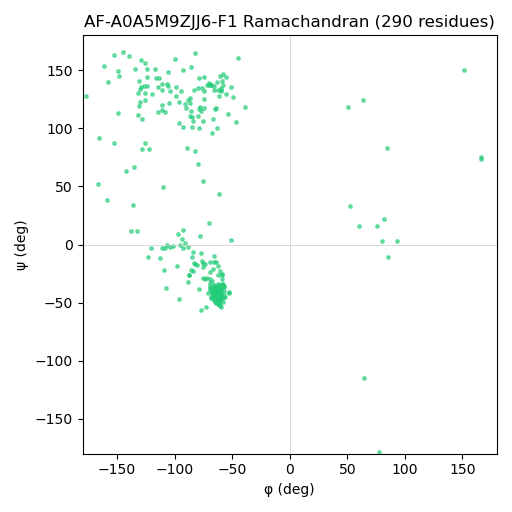 -1.130 -56.707 1.00 68.56 83 ASN A CA 1
ATOM 635 C C . ASN A 1 83 ? 40.477 -0.438 -57.282 1.00 68.56 83 ASN A C 1
ATOM 637 O O . ASN A 1 83 ? 40.369 0.617 -57.892 1.00 68.56 83 ASN A O 1
ATOM 641 N N . HIS A 1 84 ? 41.653 -1.029 -57.066 1.00 59.38 84 HIS A N 1
ATOM 642 C CA . HIS A 1 84 ? 42.888 -0.689 -57.784 1.00 59.38 84 HIS A CA 1
ATOM 643 C C . HIS A 1 84 ? 43.290 0.803 -57.811 1.00 59.38 84 HIS A C 1
ATOM 645 O O . HIS A 1 84 ? 43.927 1.243 -58.761 1.00 59.38 84 HIS A O 1
ATOM 651 N N . GLY A 1 85 ? 42.996 1.560 -56.748 1.00 60.38 85 GLY A N 1
ATOM 652 C CA . GLY A 1 85 ? 43.417 2.962 -56.613 1.00 60.38 85 GLY A CA 1
ATOM 653 C C . GLY A 1 85 ? 42.406 4.008 -57.091 1.00 60.38 85 GLY A C 1
ATOM 654 O O . GLY A 1 85 ? 42.722 5.192 -57.006 1.00 60.38 85 GLY A O 1
ATOM 655 N N . ASP A 1 86 ? 41.213 3.597 -57.528 1.00 66.94 86 ASP A N 1
ATOM 656 C CA . ASP A 1 86 ? 40.111 4.511 -57.848 1.00 66.94 86 ASP A CA 1
ATOM 657 C C . 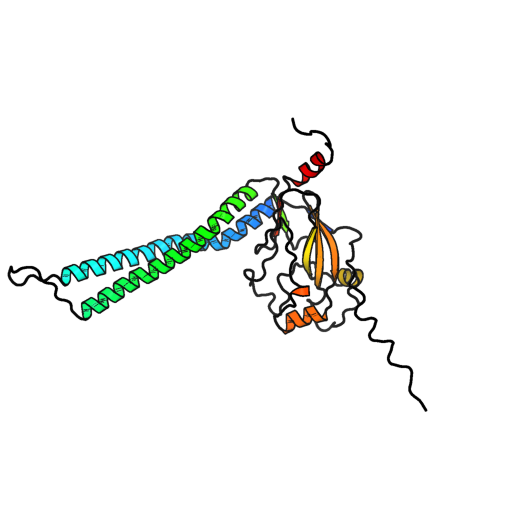ASP A 1 86 ? 39.313 4.942 -56.603 1.00 66.94 86 ASP A C 1
ATOM 659 O O . ASP A 1 86 ? 39.408 4.332 -55.528 1.00 66.94 86 ASP A O 1
ATOM 663 N N . ASP A 1 87 ? 38.512 6.002 -56.778 1.00 72.38 87 ASP A N 1
ATOM 664 C CA . ASP A 1 87 ? 37.697 6.622 -55.733 1.00 72.38 87 ASP A CA 1
ATOM 665 C C . ASP A 1 87 ? 36.838 5.590 -54.970 1.00 72.38 87 ASP A C 1
ATOM 667 O O . ASP A 1 87 ? 36.209 4.706 -55.576 1.00 72.38 87 ASP A O 1
ATOM 671 N N . PRO A 1 88 ? 36.784 5.689 -53.628 1.00 74.50 88 PRO A N 1
ATOM 672 C CA . PRO A 1 88 ? 36.020 4.765 -52.806 1.00 74.50 88 PRO A CA 1
ATOM 673 C C . PRO A 1 88 ? 34.535 4.845 -53.160 1.00 74.50 88 PRO A C 1
ATOM 675 O O . PRO A 1 88 ? 33.932 5.919 -53.127 1.00 74.50 88 PRO A O 1
ATOM 678 N N . HIS A 1 89 ? 33.934 3.693 -53.448 1.00 77.06 89 HIS A N 1
ATOM 679 C CA . HIS A 1 89 ? 32.503 3.579 -53.706 1.00 77.06 89 HIS A CA 1
ATOM 680 C C . HIS A 1 89 ? 31.861 2.559 -52.766 1.00 77.06 89 HIS A C 1
ATOM 682 O O . HIS A 1 89 ? 32.496 1.615 -52.293 1.00 77.06 89 HIS A O 1
ATOM 688 N N . LEU A 1 90 ? 30.582 2.793 -52.473 1.00 80.81 90 LEU A N 1
ATOM 689 C CA . LEU A 1 90 ? 29.802 1.983 -51.550 1.00 80.81 90 LEU A CA 1
ATOM 690 C C . LEU A 1 90 ? 29.191 0.789 -52.293 1.00 80.81 90 LEU A C 1
ATOM 692 O O . LEU A 1 90 ? 28.403 0.975 -53.222 1.00 80.81 90 LEU A O 1
ATOM 696 N N . VAL A 1 91 ? 29.502 -0.428 -51.854 1.00 81.94 91 VAL A N 1
ATOM 697 C CA . VAL A 1 91 ? 28.874 -1.659 -52.350 1.00 81.94 91 VAL A CA 1
ATOM 698 C C . VAL A 1 91 ? 28.081 -2.290 -51.213 1.00 81.94 91 VAL A C 1
ATOM 700 O O . VAL A 1 91 ? 28.650 -2.726 -50.219 1.00 81.94 91 VAL A O 1
ATOM 703 N N . VAL A 1 92 ? 26.756 -2.330 -51.359 1.00 83.19 92 VAL A N 1
ATOM 704 C CA . VAL A 1 92 ? 25.843 -2.861 -50.336 1.00 83.19 92 VAL A CA 1
ATOM 705 C C . VAL A 1 92 ? 25.345 -4.23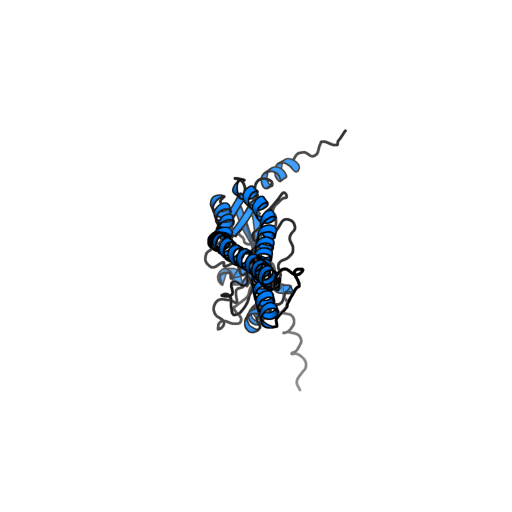3 -50.763 1.00 83.19 92 VAL A C 1
ATOM 707 O O . VAL A 1 92 ? 24.707 -4.364 -51.809 1.00 83.19 92 VAL A O 1
ATOM 710 N N . THR A 1 93 ? 25.588 -5.258 -49.946 1.00 86.25 93 THR A N 1
ATOM 711 C CA . THR A 1 93 ? 25.026 -6.595 -50.171 1.00 86.25 93 THR A CA 1
ATOM 712 C C . THR A 1 93 ? 23.798 -6.845 -49.296 1.00 86.25 93 THR A C 1
ATOM 714 O O . THR A 1 93 ? 23.598 -6.211 -48.259 1.00 86.25 93 THR A O 1
ATOM 717 N N . PHE A 1 94 ? 22.963 -7.816 -49.682 1.00 81.69 94 PHE A N 1
ATOM 718 C CA . PHE A 1 94 ? 21.824 -8.246 -48.860 1.00 81.69 94 PHE A CA 1
ATOM 719 C C . PHE A 1 94 ? 22.262 -8.708 -47.458 1.00 81.69 94 PHE A C 1
ATOM 721 O O . PHE A 1 94 ? 21.584 -8.437 -46.469 1.00 81.69 94 PHE A O 1
ATOM 728 N N . THR A 1 95 ? 23.428 -9.351 -47.361 1.00 83.81 95 THR A N 1
ATOM 729 C CA . THR A 1 95 ? 24.022 -9.784 -46.091 1.00 83.81 95 THR A CA 1
ATOM 730 C C . THR A 1 95 ? 24.346 -8.596 -45.184 1.00 83.81 95 THR A C 1
ATOM 732 O O . THR A 1 95 ? 24.081 -8.666 -43.985 1.00 83.81 95 THR A O 1
ATOM 735 N N . ASP A 1 96 ? 24.844 -7.486 -45.737 1.00 82.94 96 ASP A N 1
ATOM 736 C CA . ASP A 1 96 ? 25.136 -6.276 -44.958 1.00 82.94 96 ASP A CA 1
ATOM 737 C C . ASP A 1 96 ? 23.857 -5.658 -44.390 1.00 82.94 96 ASP A C 1
ATOM 739 O O . ASP A 1 96 ? 23.817 -5.301 -43.214 1.00 82.94 96 ASP A O 1
ATOM 743 N N . VAL A 1 97 ? 22.776 -5.622 -45.179 1.00 83.94 97 VAL A N 1
ATOM 744 C CA . VAL A 1 97 ? 21.463 -5.132 -44.725 1.00 83.94 97 VAL A CA 1
ATOM 745 C C . VAL A 1 97 ? 20.931 -5.966 -43.556 1.00 83.94 97 VAL A C 1
ATOM 747 O O . VAL A 1 97 ? 20.480 -5.405 -42.556 1.00 83.94 97 VAL A O 1
ATOM 750 N N . VAL A 1 98 ? 21.012 -7.299 -43.640 1.00 86.88 98 VAL A N 1
ATOM 751 C CA . VAL A 1 98 ? 20.553 -8.199 -42.566 1.00 86.88 98 VAL A CA 1
ATOM 752 C C . VAL A 1 98 ? 21.385 -8.021 -41.294 1.00 86.88 98 VAL A C 1
ATOM 754 O O . VAL A 1 98 ? 20.829 -7.974 -40.196 1.00 86.88 98 VAL A O 1
ATOM 757 N N . ILE A 1 99 ? 22.707 -7.890 -41.420 1.00 85.38 99 ILE A N 1
ATOM 758 C CA . ILE A 1 99 ? 23.596 -7.743 -40.261 1.00 85.38 99 ILE A CA 1
ATOM 759 C C . ILE A 1 99 ? 23.417 -6.375 -39.602 1.00 85.38 99 ILE A C 1
ATOM 761 O O . ILE A 1 99 ? 23.309 -6.308 -38.379 1.00 85.38 99 ILE A O 1
ATOM 765 N N . ILE A 1 100 ? 23.298 -5.300 -40.388 1.00 87.19 100 ILE A N 1
ATOM 766 C CA . ILE A 1 100 ? 22.992 -3.961 -39.868 1.00 87.19 100 ILE A CA 1
ATOM 767 C C . ILE A 1 100 ? 21.647 -3.974 -39.138 1.00 87.19 100 ILE A C 1
ATOM 769 O O . ILE A 1 100 ? 21.556 -3.440 -38.034 1.00 87.19 100 ILE A O 1
ATOM 773 N N . LEU A 1 101 ? 20.622 -4.639 -39.685 1.00 88.19 101 LEU A N 1
ATOM 774 C CA . LEU A 1 101 ? 19.326 -4.773 -39.018 1.00 88.19 101 LEU A CA 1
ATOM 775 C C . LEU A 1 101 ? 19.443 -5.509 -37.673 1.00 88.19 101 LEU A C 1
ATOM 777 O O . LEU A 1 101 ? 18.868 -5.058 -36.683 1.00 88.19 101 LEU A O 1
ATOM 781 N N . MET A 1 102 ? 20.218 -6.597 -37.600 1.00 87.88 102 MET A N 1
ATOM 782 C CA . MET A 1 102 ? 20.470 -7.292 -36.330 1.00 87.88 102 MET A CA 1
ATOM 783 C C . MET A 1 102 ? 21.213 -6.411 -35.320 1.00 87.88 102 MET A C 1
ATOM 785 O O . MET A 1 102 ? 20.846 -6.397 -34.144 1.00 87.88 102 MET A O 1
ATOM 789 N N . CYS A 1 103 ? 22.206 -5.633 -35.759 1.00 88.25 103 CYS A N 1
ATOM 790 C CA . CYS A 1 103 ? 22.892 -4.672 -34.897 1.00 88.25 103 CYS A CA 1
ATOM 791 C C . CYS A 1 103 ? 21.942 -3.575 -34.390 1.00 88.25 103 CYS A C 1
ATOM 793 O O . CYS A 1 103 ? 22.000 -3.225 -33.214 1.00 88.25 103 CYS A O 1
ATOM 795 N N . VAL A 1 104 ? 21.028 -3.077 -35.233 1.00 88.69 104 VAL A N 1
ATOM 796 C CA . VAL A 1 104 ? 19.997 -2.102 -34.834 1.00 88.69 104 VAL A CA 1
ATOM 797 C C . VAL A 1 104 ? 19.063 -2.698 -33.782 1.00 88.69 104 VAL A C 1
ATOM 799 O O . VAL A 1 104 ? 18.825 -2.066 -32.754 1.00 88.69 104 VAL A O 1
ATOM 802 N N . VAL A 1 105 ? 18.581 -3.930 -33.970 1.00 87.50 105 VAL A N 1
ATOM 803 C CA . VAL A 1 105 ? 17.759 -4.628 -32.964 1.00 87.50 105 VAL A CA 1
ATOM 804 C C . VAL A 1 105 ? 18.530 -4.805 -31.648 1.00 87.50 105 VAL A C 1
ATOM 806 O O . VAL A 1 105 ? 17.979 -4.551 -30.574 1.00 87.50 105 VAL A O 1
ATOM 809 N N . GLY A 1 106 ? 19.820 -5.147 -31.735 1.00 85.12 106 GLY A N 1
ATOM 810 C CA . GLY A 1 106 ? 20.742 -5.249 -30.601 1.00 85.12 106 GLY A CA 1
ATOM 811 C C . GLY A 1 106 ? 21.012 -3.930 -29.868 1.00 85.12 106 GLY A C 1
ATOM 812 O O . GLY A 1 106 ? 21.488 -3.962 -28.740 1.00 85.12 106 GLY A O 1
ATOM 813 N N . ILE A 1 107 ? 20.673 -2.778 -30.454 1.00 89.94 107 ILE A N 1
ATOM 814 C CA . ILE A 1 107 ? 20.719 -1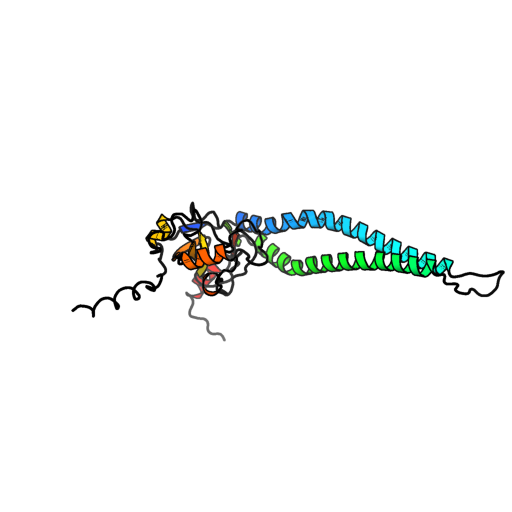.465 -29.791 1.00 89.94 107 ILE A CA 1
ATOM 815 C C . ILE A 1 107 ? 19.342 -1.097 -29.234 1.00 89.94 107 ILE A C 1
ATOM 817 O O . ILE A 1 107 ? 19.233 -0.656 -28.089 1.00 89.94 107 ILE A O 1
ATOM 821 N N . VAL A 1 108 ? 18.287 -1.266 -30.037 1.00 88.12 108 VAL A N 1
ATOM 822 C CA . VAL A 1 108 ? 16.929 -0.803 -29.719 1.00 88.12 108 VAL A CA 1
ATOM 823 C C . VAL A 1 108 ? 16.349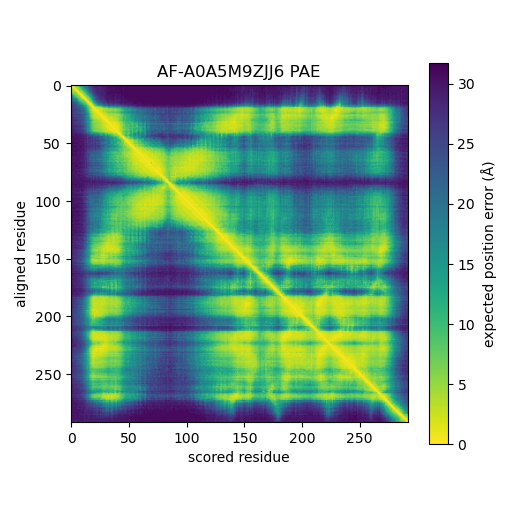 -1.550 -28.523 1.00 88.12 108 VAL A C 1
ATOM 825 O O . VAL A 1 108 ? 15.845 -0.902 -27.607 1.00 88.12 108 VAL A O 1
ATOM 828 N N . ILE A 1 109 ? 16.445 -2.885 -28.490 1.00 85.12 109 ILE A N 1
ATOM 829 C CA . ILE A 1 109 ? 15.878 -3.684 -27.392 1.00 85.12 109 ILE A CA 1
ATOM 830 C C . ILE A 1 109 ? 16.554 -3.328 -26.055 1.00 85.12 109 ILE A C 1
ATOM 832 O O . ILE A 1 109 ? 15.840 -2.962 -25.119 1.00 85.12 109 ILE A O 1
ATOM 836 N N . PRO A 1 110 ? 17.899 -3.330 -25.937 1.00 85.88 110 PRO A N 1
ATOM 837 C CA . PRO A 1 110 ? 18.554 -2.912 -24.701 1.00 85.88 110 PRO A CA 1
ATOM 838 C C . PRO A 1 110 ? 18.257 -1.474 -24.288 1.00 85.88 110 PRO A C 1
ATOM 840 O O . PRO A 1 110 ? 18.052 -1.205 -23.106 1.00 85.88 110 PRO A O 1
ATOM 843 N N . SER A 1 111 ? 18.184 -0.557 -25.254 1.00 84.06 111 SER A N 1
ATOM 844 C CA . SER A 1 111 ? 17.877 0.850 -24.989 1.00 84.06 111 SER A CA 1
ATOM 845 C C . SER A 1 111 ? 16.458 1.022 -24.440 1.00 84.06 111 SER A C 1
ATOM 847 O O . SER A 1 111 ? 16.268 1.739 -23.460 1.00 84.06 111 SER A O 1
ATOM 849 N N . ALA A 1 112 ? 15.469 0.318 -25.003 1.00 80.44 112 ALA A N 1
ATOM 850 C CA . ALA A 1 112 ? 14.095 0.314 -24.500 1.00 80.44 112 ALA A CA 1
ATOM 851 C C . ALA A 1 112 ? 14.015 -0.222 -23.061 1.00 80.44 112 ALA A C 1
ATOM 853 O O . ALA A 1 112 ? 13.346 0.377 -22.219 1.00 80.44 112 ALA A O 1
ATOM 854 N N . ILE A 1 113 ? 14.751 -1.297 -22.758 1.00 82.44 113 ILE A N 1
ATOM 855 C CA . ILE A 1 113 ? 14.833 -1.861 -21.404 1.00 82.44 113 ILE A CA 1
ATOM 856 C C . ILE A 1 113 ? 15.433 -0.834 -20.429 1.00 82.44 113 ILE A C 1
ATOM 858 O O . ILE A 1 113 ? 14.841 -0.570 -19.383 1.00 82.44 113 ILE A O 1
ATOM 862 N N . ILE A 1 114 ? 16.561 -0.198 -20.774 1.00 82.50 114 ILE A N 1
ATOM 863 C CA . ILE A 1 114 ? 17.200 0.829 -19.929 1.00 82.50 114 ILE A CA 1
ATOM 864 C C . ILE A 1 114 ? 16.251 2.007 -19.677 1.00 82.50 114 ILE A C 1
ATOM 866 O O . ILE A 1 114 ? 16.133 2.460 -18.539 1.00 82.50 114 ILE A O 1
ATOM 870 N N . ILE A 1 115 ? 15.555 2.492 -20.710 1.00 79.75 115 ILE A N 1
ATOM 871 C CA . ILE A 1 115 ? 14.598 3.601 -20.588 1.00 79.75 115 ILE A CA 1
ATOM 872 C C . ILE A 1 115 ? 13.441 3.219 -19.659 1.00 79.75 115 ILE A C 1
ATOM 874 O O . ILE A 1 115 ? 13.071 4.016 -18.797 1.00 79.75 115 ILE A O 1
ATOM 878 N N . PHE A 1 116 ? 12.905 2.003 -19.781 1.00 75.06 116 PHE A N 1
ATOM 879 C CA . PHE A 1 116 ? 11.833 1.515 -18.913 1.00 75.06 116 PHE A CA 1
ATOM 880 C C . PHE A 1 116 ? 12.272 1.457 -17.441 1.00 75.06 116 PHE A C 1
ATOM 882 O O . PHE A 1 116 ? 11.571 1.956 -16.558 1.00 75.06 116 PHE A O 1
ATOM 889 N N . PHE A 1 117 ? 13.477 0.945 -17.170 1.00 72.62 117 PHE A N 1
ATOM 890 C CA . PHE A 1 117 ? 14.051 0.950 -15.820 1.00 72.62 117 PHE A CA 1
ATOM 891 C C . PHE A 1 117 ? 14.310 2.367 -15.292 1.00 72.62 117 PHE A C 1
ATOM 893 O O . PHE A 1 117 ? 14.003 2.659 -14.134 1.00 72.62 117 PHE A O 1
ATOM 900 N N . ALA A 1 118 ? 14.844 3.263 -16.126 1.00 74.38 118 ALA A N 1
ATOM 901 C CA . ALA A 1 118 ? 15.080 4.655 -15.756 1.00 74.38 118 ALA A CA 1
ATOM 902 C C . ALA A 1 118 ? 13.768 5.373 -15.412 1.00 74.38 118 ALA A C 1
ATOM 904 O O . ALA A 1 118 ? 13.716 6.120 -14.436 1.00 74.38 118 ALA A O 1
ATOM 905 N N . TRP A 1 119 ? 12.695 5.102 -16.158 1.00 71.00 119 TRP A N 1
ATOM 906 C CA . TRP A 1 119 ? 11.366 5.638 -15.879 1.00 71.00 119 TRP A CA 1
ATOM 907 C C . TRP A 1 119 ? 10.837 5.174 -14.518 1.00 71.00 119 TRP A C 1
ATOM 909 O O . TRP A 1 119 ? 10.410 6.003 -13.712 1.00 71.00 119 TRP A O 1
ATOM 919 N N . GLY A 1 120 ? 10.929 3.872 -14.226 1.00 65.38 120 GLY A N 1
ATOM 920 C CA . GLY A 1 120 ? 10.545 3.317 -12.924 1.00 65.38 120 GLY A CA 1
ATOM 921 C C . GLY A 1 120 ? 11.346 3.923 -11.767 1.00 65.38 120 GLY A C 1
ATOM 922 O O . GLY A 1 120 ? 10.788 4.255 -10.723 1.00 65.38 120 GLY A O 1
ATOM 923 N N . PHE A 1 121 ? 12.644 4.161 -11.975 1.00 67.19 121 PHE A N 1
ATOM 924 C CA . PHE A 1 121 ? 13.496 4.802 -10.975 1.00 67.19 121 PHE A CA 1
ATOM 925 C C . PHE A 1 121 ? 13.134 6.276 -10.758 1.00 67.19 121 PHE A C 1
ATOM 927 O O . PHE A 1 121 ? 13.025 6.716 -9.616 1.00 67.19 121 PHE A O 1
ATOM 934 N N . ILE A 1 122 ? 12.915 7.043 -11.833 1.00 65.31 122 ILE A N 1
ATOM 935 C CA . ILE A 1 122 ? 12.524 8.460 -11.758 1.00 65.31 122 ILE A CA 1
ATOM 936 C C . ILE A 1 122 ? 11.179 8.616 -11.042 1.00 65.31 122 ILE A C 1
ATOM 938 O O . ILE A 1 122 ? 11.035 9.518 -10.214 1.00 65.31 122 ILE A O 1
ATOM 942 N N . ALA A 1 123 ? 10.229 7.714 -11.294 1.00 60.44 123 ALA A N 1
ATOM 943 C CA . ALA A 1 123 ? 8.944 7.689 -10.601 1.00 60.44 123 ALA A CA 1
ATOM 944 C C . ALA A 1 123 ? 9.080 7.438 -9.082 1.00 60.44 123 ALA A C 1
ATOM 946 O O . ALA A 1 123 ? 8.246 7.913 -8.311 1.00 60.44 123 ALA A O 1
ATOM 947 N N . ASP A 1 124 ? 10.150 6.772 -8.630 1.00 61.94 124 ASP A N 1
ATOM 948 C CA . ASP A 1 124 ? 10.422 6.492 -7.209 1.00 61.94 124 ASP A CA 1
ATOM 949 C C . ASP A 1 124 ? 11.306 7.566 -6.520 1.00 61.94 124 ASP A C 1
ATOM 951 O O . ASP A 1 124 ? 11.535 7.536 -5.309 1.00 61.94 124 ASP A O 1
ATOM 955 N N . ILE A 1 125 ? 11.794 8.584 -7.242 1.00 61.75 125 ILE A N 1
ATOM 956 C CA . ILE A 1 125 ? 12.566 9.692 -6.638 1.00 61.75 125 ILE A CA 1
ATOM 957 C C . ILE A 1 125 ? 11.707 10.563 -5.695 1.00 61.75 125 ILE A C 1
ATOM 959 O O . ILE A 1 125 ? 12.165 10.865 -4.581 1.00 61.75 125 ILE A O 1
ATOM 963 N N . PRO A 1 126 ? 10.483 10.994 -6.072 1.00 56.03 126 PRO A N 1
ATOM 964 C CA . PRO A 1 126 ? 9.633 11.803 -5.198 1.00 56.03 126 PRO A CA 1
ATOM 965 C C . PRO A 1 126 ? 9.241 11.055 -3.918 1.00 56.03 126 PRO A C 1
ATOM 967 O O . PRO A 1 126 ? 9.306 11.619 -2.823 1.00 56.03 126 PRO A O 1
ATOM 970 N N . SER A 1 127 ? 8.910 9.765 -4.037 1.00 60.03 127 SER A N 1
ATOM 971 C CA . SER A 1 127 ? 8.556 8.895 -2.908 1.00 60.03 127 SER A CA 1
ATOM 972 C C . SER A 1 127 ? 9.752 8.678 -1.967 1.00 60.03 127 SER A C 1
ATOM 974 O O . SER A 1 127 ? 9.577 8.635 -0.746 1.00 60.03 127 SER A O 1
ATOM 976 N N . SER A 1 128 ? 10.974 8.598 -2.506 1.00 63.72 128 SER A N 1
ATOM 977 C CA . SER A 1 128 ? 12.216 8.436 -1.744 1.00 63.72 128 SER A CA 1
ATOM 978 C C . SER A 1 128 ? 12.524 9.646 -0.859 1.00 63.72 128 SER A C 1
ATOM 980 O O . SER A 1 128 ? 12.805 9.490 0.332 1.00 63.72 128 SER A O 1
ATOM 982 N N . ARG A 1 129 ? 12.398 10.873 -1.382 1.00 65.50 129 ARG A N 1
ATOM 983 C CA . ARG A 1 129 ? 12.634 12.099 -0.591 1.00 65.50 129 ARG A CA 1
ATOM 984 C C . ARG A 1 129 ? 11.660 12.221 0.577 1.00 65.50 129 ARG A C 1
ATOM 986 O O . ARG A 1 129 ? 12.077 12.464 1.710 1.00 65.50 129 ARG A O 1
ATOM 993 N N . THR A 1 130 ? 10.378 12.000 0.306 1.00 63.88 130 THR A N 1
ATOM 994 C CA . THR A 1 130 ? 9.316 12.012 1.315 1.00 63.88 130 THR A CA 1
ATOM 995 C C . THR A 1 130 ? 9.541 10.918 2.362 1.00 63.88 130 THR A C 1
ATOM 997 O O . THR A 1 130 ? 9.477 11.177 3.562 1.00 63.88 130 THR A O 1
ATOM 1000 N N . ARG A 1 131 ? 9.933 9.712 1.939 1.00 69.44 131 ARG A N 1
ATOM 1001 C CA . ARG A 1 131 ? 10.299 8.607 2.835 1.00 69.44 131 ARG A CA 1
ATOM 1002 C C . ARG A 1 131 ? 11.477 8.948 3.741 1.00 69.44 131 ARG A C 1
ATOM 1004 O O . ARG A 1 131 ? 11.389 8.741 4.946 1.00 69.44 131 ARG A O 1
ATOM 1011 N N . HIS A 1 132 ? 12.563 9.482 3.188 1.00 71.94 132 HIS A N 1
ATOM 1012 C CA . HIS A 1 132 ? 13.736 9.868 3.968 1.00 71.94 132 HIS A CA 1
ATOM 1013 C C . HIS A 1 132 ? 13.423 10.946 5.004 1.00 71.94 132 HIS A C 1
ATOM 1015 O O . HIS A 1 132 ? 13.992 10.915 6.095 1.00 71.94 132 HIS A O 1
ATOM 1021 N N . ARG A 1 133 ? 12.507 11.866 4.687 1.00 73.50 133 ARG A N 1
ATOM 1022 C CA . ARG A 1 133 ? 12.004 12.846 5.650 1.00 73.50 133 ARG A CA 1
ATOM 1023 C C . ARG A 1 133 ? 11.319 12.158 6.835 1.00 73.50 133 ARG A C 1
ATOM 1025 O O . ARG A 1 133 ? 11.679 12.455 7.965 1.00 73.50 133 ARG A O 1
ATOM 1032 N N . PHE A 1 134 ? 10.420 11.206 6.586 1.00 71.12 134 PHE A N 1
ATOM 1033 C CA . PHE A 1 134 ? 9.703 10.480 7.645 1.00 71.12 134 PHE A CA 1
ATOM 1034 C C . PHE A 1 134 ? 10.591 9.533 8.458 1.00 71.12 134 PHE A C 1
ATOM 1036 O O . PHE A 1 134 ? 10.453 9.458 9.671 1.00 71.12 134 PHE A O 1
ATOM 1043 N N . VAL A 1 135 ? 11.551 8.853 7.823 1.00 76.25 135 VAL A N 1
ATOM 1044 C CA . VAL A 1 135 ? 12.527 8.012 8.543 1.00 76.25 135 VAL A CA 1
ATOM 1045 C C . VAL A 1 135 ? 13.366 8.843 9.516 1.00 76.25 135 VAL A C 1
ATOM 1047 O O . VAL A 1 135 ? 13.732 8.357 10.578 1.00 76.25 135 VAL A O 1
ATOM 1050 N N . ARG A 1 136 ? 13.704 10.083 9.149 1.00 79.31 136 ARG A N 1
ATOM 1051 C CA . ARG A 1 136 ? 14.516 10.974 9.990 1.00 79.31 136 ARG A CA 1
ATOM 1052 C C . ARG A 1 136 ? 13.710 11.698 11.062 1.00 79.31 136 ARG A C 1
ATOM 1054 O O . ARG A 1 136 ? 14.316 12.242 11.979 1.00 79.31 136 ARG A O 1
ATOM 1061 N N . ASP A 1 137 ? 12.389 11.742 10.932 1.00 76.00 137 ASP A N 1
ATOM 1062 C CA . ASP A 1 137 ? 11.524 12.433 11.876 1.00 76.00 137 ASP A CA 1
ATOM 1063 C C . ASP A 1 137 ? 11.153 11.495 13.041 1.00 76.00 137 ASP A C 1
ATOM 1065 O O . ASP A 1 137 ? 10.381 10.551 12.836 1.00 76.00 137 ASP A O 1
ATOM 1069 N N . PRO A 1 138 ? 11.661 11.741 14.266 1.00 74.12 138 PRO A N 1
ATOM 1070 C CA . PRO A 1 138 ? 11.422 10.877 15.424 1.00 74.12 138 PRO A CA 1
ATOM 1071 C C . PRO A 1 138 ? 9.953 10.855 15.867 1.00 74.12 138 PRO A C 1
ATOM 1073 O O . PRO A 1 138 ? 9.551 9.977 16.627 1.00 74.12 138 PRO A O 1
ATOM 1076 N N . HIS A 1 139 ? 9.142 11.803 15.399 1.00 75.12 139 HIS A N 1
ATOM 1077 C CA . HIS A 1 139 ? 7.710 11.855 15.673 1.00 75.12 139 HIS A CA 1
ATOM 1078 C C . HIS A 1 139 ? 6.886 11.060 14.660 1.00 75.12 139 HIS A C 1
ATOM 1080 O O . HIS A 1 139 ? 5.666 10.970 14.797 1.00 75.12 139 HIS A O 1
ATOM 1086 N N . THR A 1 140 ? 7.527 10.464 13.657 1.00 78.38 140 THR A N 1
ATOM 1087 C CA . THR A 1 140 ? 6.864 9.492 12.797 1.00 78.38 140 THR A CA 1
ATOM 1088 C C . THR A 1 140 ? 6.706 8.186 13.567 1.00 78.38 140 THR A C 1
ATOM 1090 O O . THR A 1 140 ? 7.698 7.562 13.940 1.00 78.38 140 THR A O 1
ATOM 1093 N N . LEU A 1 141 ? 5.472 7.758 13.797 1.00 82.00 141 LEU A N 1
ATOM 1094 C CA . LEU A 1 141 ? 5.126 6.556 14.546 1.00 82.00 141 LEU A CA 1
ATOM 1095 C C . LEU A 1 141 ? 4.425 5.554 13.637 1.00 82.00 141 LEU A C 1
ATOM 1097 O O . LEU A 1 141 ? 3.667 5.939 12.760 1.00 82.00 141 LEU A O 1
ATOM 1101 N N . GLY A 1 142 ? 4.691 4.269 13.824 1.00 82.50 142 GLY A N 1
ATOM 1102 C CA . GLY A 1 142 ? 4.147 3.194 13.005 1.00 82.50 142 GLY A CA 1
ATOM 1103 C C . GLY A 1 142 ? 3.414 2.182 13.864 1.00 82.50 142 GLY A C 1
ATOM 1104 O O . GLY A 1 142 ? 3.830 1.905 14.988 1.00 82.50 142 GLY A O 1
ATOM 1105 N N . VAL A 1 143 ? 2.334 1.635 13.328 1.00 84.88 143 VAL A N 1
ATOM 1106 C CA . VAL A 1 143 ? 1.486 0.637 13.971 1.00 84.88 143 VAL A CA 1
ATOM 1107 C C . VAL A 1 143 ? 1.294 -0.516 12.996 1.00 84.88 143 VAL A C 1
ATOM 1109 O O . VAL A 1 143 ? 1.030 -0.283 11.816 1.00 84.88 143 VAL A O 1
ATOM 1112 N N . HIS A 1 144 ? 1.443 -1.747 13.478 1.00 81.69 144 HIS A N 1
ATOM 1113 C CA . HIS A 1 144 ? 1.116 -2.919 12.676 1.00 81.69 144 HIS A CA 1
ATOM 1114 C C . HIS A 1 144 ? -0.388 -3.166 12.683 1.00 81.69 144 HIS A C 1
ATOM 1116 O O . HIS A 1 144 ? -1.006 -3.146 13.744 1.00 81.69 144 HIS A O 1
ATOM 1122 N N . THR A 1 145 ? -0.958 -3.440 11.517 1.00 75.44 145 THR A N 1
ATOM 1123 C CA . THR A 1 145 ? -2.398 -3.692 11.366 1.00 75.44 145 THR A CA 1
ATOM 1124 C C . THR A 1 145 ? -2.887 -4.982 12.036 1.00 75.44 145 THR A C 1
ATOM 1126 O O . THR A 1 145 ? -4.065 -5.072 12.368 1.00 75.44 145 THR A O 1
ATOM 1129 N N . ASP A 1 146 ? -2.000 -5.941 12.305 1.00 76.06 146 ASP A N 1
ATOM 1130 C CA . ASP A 1 146 ? -2.286 -7.195 13.020 1.00 76.06 146 ASP A CA 1
ATOM 1131 C C . ASP A 1 146 ? -2.220 -7.061 14.556 1.00 76.06 146 ASP A C 1
ATOM 1133 O O . ASP A 1 146 ? -2.628 -7.962 15.289 1.00 76.06 146 ASP A O 1
ATOM 1137 N N . GLY A 1 147 ? -1.721 -5.934 15.070 1.00 79.44 147 GLY A N 1
ATOM 1138 C CA . GLY A 1 147 ? -1.441 -5.765 16.496 1.00 79.44 147 GLY A CA 1
ATOM 1139 C C . GLY A 1 147 ? -2.569 -5.134 17.314 1.00 79.44 147 GLY A C 1
ATOM 1140 O O . GLY A 1 147 ? -2.356 -4.859 18.496 1.00 79.44 147 GLY A O 1
ATOM 1141 N N . PHE A 1 148 ? -3.741 -4.878 16.723 1.00 82.25 148 PHE A N 1
ATOM 1142 C CA . PHE A 1 148 ? -4.858 -4.239 17.428 1.00 82.25 148 PHE A CA 1
ATOM 1143 C C . PHE A 1 148 ? -5.523 -5.187 18.430 1.00 82.25 148 PHE A C 1
ATOM 1145 O O . PHE A 1 148 ? -5.665 -4.843 19.602 1.00 82.25 148 PHE A O 1
ATOM 1152 N N . ALA A 1 149 ? -5.938 -6.376 17.988 1.00 82.19 149 ALA A N 1
ATOM 1153 C CA . ALA A 1 149 ? -6.478 -7.421 18.853 1.00 82.19 149 ALA A CA 1
ATOM 1154 C C . ALA A 1 149 ? -6.428 -8.791 18.153 1.00 82.19 149 ALA A C 1
ATOM 1156 O O . ALA A 1 149 ? -6.520 -8.848 16.924 1.00 82.19 149 ALA A O 1
ATOM 1157 N N . PRO A 1 150 ? -6.355 -9.903 18.909 1.00 80.19 150 PRO A N 1
ATOM 1158 C CA . PRO A 1 150 ? -6.446 -11.241 18.336 1.00 80.19 150 PRO A CA 1
ATOM 1159 C C . PRO A 1 150 ? -7.724 -11.421 17.508 1.00 80.19 150 PRO A C 1
ATOM 1161 O O . PRO A 1 150 ? -8.826 -11.147 17.982 1.00 80.19 150 PRO A O 1
ATOM 1164 N N . GLY A 1 151 ? -7.572 -11.907 16.276 1.00 77.94 151 GLY A N 1
ATOM 1165 C CA . GLY A 1 151 ? -8.693 -12.186 15.377 1.00 77.94 151 GLY A CA 1
ATOM 1166 C C . GLY A 1 151 ? -9.265 -10.969 14.644 1.00 77.94 151 GLY A C 1
ATOM 1167 O O . GLY A 1 151 ? -10.228 -11.142 13.902 1.00 77.94 151 GLY A O 1
ATOM 1168 N N . ILE A 1 152 ? -8.687 -9.772 14.811 1.00 84.12 152 ILE A N 1
ATOM 1169 C CA . ILE A 1 152 ? -8.921 -8.649 13.896 1.00 84.12 152 ILE A CA 1
ATOM 1170 C C . ILE A 1 152 ? -7.858 -8.698 12.799 1.00 84.12 152 ILE A C 1
ATOM 1172 O O . ILE A 1 152 ? -6.667 -8.623 13.093 1.00 84.12 152 ILE A O 1
ATOM 1176 N N . VAL A 1 153 ? -8.284 -8.813 11.543 1.00 81.88 153 VAL A N 1
ATOM 1177 C CA . VAL A 1 153 ? -7.382 -8.875 10.382 1.00 81.88 153 VAL A CA 1
ATOM 1178 C C . VAL A 1 153 ? -7.864 -7.883 9.336 1.00 81.88 153 VAL A C 1
ATOM 1180 O O . VAL A 1 153 ? -8.991 -7.994 8.865 1.00 81.88 153 VAL A O 1
ATOM 1183 N N . ILE A 1 154 ? -7.032 -6.903 8.981 1.00 79.50 154 ILE A N 1
ATOM 1184 C CA . ILE A 1 154 ? -7.369 -5.924 7.939 1.00 79.50 154 ILE A CA 1
ATOM 1185 C C . ILE A 1 154 ? -7.468 -6.627 6.583 1.00 79.50 154 ILE A C 1
ATOM 1187 O O . ILE A 1 154 ? -6.630 -7.457 6.242 1.00 79.50 154 ILE A O 1
ATOM 1191 N N . VAL A 1 155 ? -8.499 -6.279 5.820 1.00 75.12 155 VAL A N 1
ATOM 1192 C CA . VAL A 1 155 ? -8.807 -6.866 4.512 1.00 75.12 155 VAL A CA 1
ATOM 1193 C C . VAL A 1 155 ? -8.412 -5.885 3.418 1.00 75.12 155 VAL A C 1
ATOM 1195 O O . VAL A 1 155 ? -8.764 -4.709 3.507 1.00 75.12 155 VAL A O 1
ATOM 1198 N N . ARG A 1 156 ? -7.694 -6.368 2.395 1.00 70.38 156 ARG A N 1
ATOM 1199 C CA . ARG A 1 156 ? -7.337 -5.594 1.190 1.00 70.38 156 ARG A CA 1
ATOM 1200 C C . ARG A 1 156 ? -8.531 -5.493 0.248 1.00 70.38 156 ARG A C 1
ATOM 1202 O O . ARG A 1 156 ? -9.012 -4.400 -0.046 1.00 70.38 156 ARG A O 1
ATOM 1209 N N . GLN A 1 157 ? -9.055 -6.652 -0.137 1.00 66.62 157 GLN A N 1
ATOM 1210 C CA . GLN A 1 157 ? -10.280 -6.815 -0.897 1.00 66.62 157 GLN A CA 1
ATOM 1211 C C . GLN A 1 157 ? -10.953 -8.132 -0.484 1.00 66.62 157 GLN A C 1
ATOM 1213 O O . GLN A 1 157 ? -10.256 -9.078 -0.153 1.00 66.62 157 GLN A O 1
ATOM 1218 N N . PRO A 1 158 ? -12.292 -8.208 -0.445 1.00 62.06 158 PRO A N 1
ATOM 1219 C CA . PRO A 1 158 ? -12.981 -9.485 -0.304 1.00 62.06 158 PRO A CA 1
ATOM 1220 C C . PRO A 1 158 ? -13.023 -10.221 -1.650 1.00 62.06 158 PRO A C 1
ATOM 1222 O O . PRO A 1 158 ? -13.886 -9.917 -2.480 1.00 62.06 158 PRO A O 1
ATOM 1225 N N . ASP A 1 159 ? -12.144 -11.195 -1.857 1.00 60.25 159 ASP A N 1
ATOM 1226 C CA . ASP A 1 159 ? -12.179 -12.109 -3.002 1.00 60.25 159 ASP A CA 1
ATOM 1227 C C . ASP A 1 159 ? -11.828 -13.556 -2.605 1.00 60.25 159 ASP A C 1
ATOM 1229 O O . ASP A 1 159 ? -11.331 -13.848 -1.513 1.00 60.25 159 ASP A O 1
ATOM 1233 N N . CYS A 1 160 ? -12.185 -14.511 -3.472 1.00 48.59 160 CYS A N 1
ATOM 1234 C CA . CYS A 1 160 ? -11.920 -15.935 -3.238 1.00 48.59 160 CYS A CA 1
ATOM 1235 C C . CYS A 1 160 ? -10.430 -16.241 -3.067 1.00 48.59 160 CYS A C 1
ATOM 1237 O O . CYS A 1 160 ? -10.078 -17.186 -2.351 1.00 48.59 160 CYS A O 1
ATOM 1239 N N . ASP A 1 161 ? -9.600 -15.393 -3.657 1.00 54.06 161 ASP A N 1
ATOM 1240 C CA . ASP A 1 161 ? -8.169 -15.527 -3.752 1.00 54.06 161 ASP A CA 1
ATOM 1241 C C . ASP A 1 161 ? -7.464 -14.484 -2.874 1.00 54.06 161 ASP A C 1
ATOM 1243 O O . ASP A 1 161 ? -6.494 -13.896 -3.311 1.00 54.06 161 ASP A O 1
ATOM 1247 N N . ASP A 1 162 ? -7.845 -14.327 -1.591 1.00 52.25 162 ASP A N 1
ATOM 1248 C CA . ASP A 1 162 ? -7.074 -13.541 -0.582 1.00 52.25 162 ASP A CA 1
ATOM 1249 C C . ASP A 1 162 ? -5.550 -13.921 -0.496 1.00 52.25 162 ASP A C 1
ATOM 1251 O O . ASP A 1 162 ? -4.837 -13.468 0.403 1.00 52.25 162 ASP A O 1
ATOM 1255 N N . GLY A 1 163 ? -5.045 -14.821 -1.351 1.00 42.66 163 GLY A N 1
ATOM 1256 C CA . GLY A 1 163 ? -3.633 -15.081 -1.633 1.00 42.66 163 GLY A CA 1
ATOM 1257 C C . GLY A 1 163 ? -3.033 -14.267 -2.790 1.00 42.66 163 GLY A C 1
ATOM 1258 O O . GLY A 1 163 ? -1.846 -14.438 -3.073 1.00 42.66 163 GLY A O 1
ATOM 1259 N N . ASP A 1 164 ? -3.795 -13.384 -3.422 1.00 43.94 164 ASP A N 1
ATOM 1260 C CA . ASP A 1 164 ? -3.329 -12.557 -4.520 1.00 43.94 164 ASP A CA 1
ATOM 1261 C C . ASP A 1 164 ? -2.843 -11.257 -3.895 1.00 43.94 164 ASP A C 1
ATOM 1263 O O . ASP A 1 164 ? -3.610 -10.378 -3.497 1.00 43.94 164 ASP A O 1
ATOM 1267 N N . ASP A 1 165 ? -1.524 -11.148 -3.761 1.00 48.19 165 ASP A N 1
ATOM 1268 C CA . ASP A 1 165 ? -0.804 -9.906 -3.487 1.00 48.19 165 ASP A CA 1
ATOM 1269 C C . ASP A 1 165 ? -1.017 -8.866 -4.625 1.00 48.19 165 ASP A C 1
ATOM 1271 O O . ASP A 1 165 ? -0.076 -8.189 -5.037 1.00 48.19 165 ASP A O 1
ATOM 1275 N N . ASP A 1 166 ? -2.248 -8.692 -5.126 1.00 50.34 166 ASP A N 1
ATOM 1276 C CA . ASP A 1 166 ? -2.692 -7.664 -6.078 1.00 50.34 166 ASP A CA 1
ATOM 1277 C C . ASP A 1 166 ? -2.830 -6.319 -5.350 1.00 50.34 166 ASP A C 1
ATOM 1279 O O . ASP A 1 166 ? -3.856 -5.632 -5.299 1.00 50.34 166 ASP A O 1
ATOM 1283 N N . SER A 1 167 ? -1.726 -5.942 -4.717 1.00 48.28 167 SER A N 1
ATOM 1284 C CA . SER A 1 167 ? -1.595 -4.753 -3.900 1.00 48.28 167 SER A CA 1
ATOM 1285 C C . SER A 1 167 ? -1.491 -3.467 -4.718 1.00 48.28 167 SER A C 1
ATOM 1287 O O . SER A 1 167 ? -1.719 -2.379 -4.178 1.00 48.28 167 SER A O 1
ATOM 1289 N N . ASP A 1 168 ? -1.200 -3.591 -6.016 1.00 47.06 168 ASP A N 1
ATOM 1290 C CA . ASP A 1 168 ? -1.247 -2.497 -6.986 1.00 47.06 168 ASP A CA 1
ATOM 1291 C C . ASP A 1 168 ? -2.688 -2.020 -7.216 1.00 47.06 168 ASP A C 1
ATOM 1293 O O . ASP A 1 168 ? -2.936 -0.812 -7.301 1.00 47.06 168 ASP A O 1
ATOM 1297 N N . ASP A 1 169 ? -3.643 -2.953 -7.240 1.00 50.38 169 ASP A N 1
ATOM 1298 C CA . ASP A 1 169 ? -5.056 -2.646 -7.445 1.00 50.38 169 ASP A CA 1
ATOM 1299 C C . ASP A 1 169 ? -5.776 -2.335 -6.120 1.00 50.38 169 ASP A C 1
ATOM 1301 O O . ASP A 1 169 ? -6.666 -1.474 -6.089 1.00 50.38 169 ASP A O 1
ATOM 1305 N N . PHE A 1 170 ? -5.357 -2.960 -5.007 1.00 52.78 170 PHE A N 1
ATOM 1306 C CA . PHE A 1 170 ? -6.022 -2.836 -3.698 1.00 52.78 170 PHE A CA 1
ATOM 1307 C C . PHE A 1 170 ? -5.036 -2.627 -2.529 1.00 52.78 170 PHE A C 1
ATOM 1309 O O . PHE A 1 170 ? -4.903 -3.475 -1.641 1.00 52.78 170 PHE A O 1
ATOM 1316 N N . PRO A 1 171 ? -4.339 -1.475 -2.476 1.00 50.03 171 PRO A N 1
ATOM 1317 C CA . PRO A 1 171 ? -3.325 -1.220 -1.459 1.00 50.03 171 PRO A CA 1
ATOM 1318 C C . PRO A 1 171 ? -3.932 -1.069 -0.059 1.00 50.03 171 PRO A C 1
ATOM 1320 O O . PRO A 1 171 ? -4.896 -0.321 0.142 1.00 50.03 171 PRO A O 1
ATOM 1323 N N . ILE A 1 172 ? -3.292 -1.672 0.952 1.00 55.31 172 ILE A N 1
ATOM 1324 C CA . ILE A 1 172 ? -3.578 -1.344 2.360 1.00 55.31 172 ILE A CA 1
ATOM 1325 C C . ILE A 1 172 ? -3.270 0.150 2.598 1.00 55.31 172 ILE A C 1
ATOM 1327 O O . ILE A 1 172 ? -2.354 0.706 1.998 1.00 55.31 172 ILE A O 1
ATOM 1331 N N . PRO A 1 173 ? -4.006 0.881 3.449 1.00 57.06 173 PRO A N 1
ATOM 1332 C CA . PRO A 1 173 ? -3.713 2.294 3.671 1.00 57.06 173 PRO A CA 1
ATOM 1333 C C . PRO A 1 173 ? -2.462 2.500 4.547 1.00 57.06 173 PRO A C 1
ATOM 1335 O O . PRO A 1 173 ? -2.522 2.378 5.770 1.00 57.06 173 PRO A 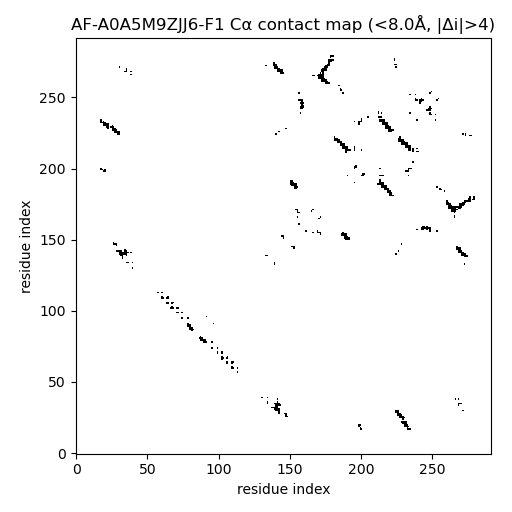O 1
ATOM 1338 N N . ARG A 1 174 ? -1.336 2.919 3.959 1.00 60.09 174 ARG A N 1
ATOM 1339 C CA . ARG A 1 174 ? -0.224 3.518 4.713 1.00 60.09 174 ARG A CA 1
ATOM 1340 C C . ARG A 1 174 ? -0.451 5.006 4.912 1.00 60.09 174 ARG A C 1
ATOM 1342 O O . ARG A 1 174 ? -0.136 5.820 4.047 1.00 60.09 174 ARG A O 1
ATOM 1349 N N . ILE A 1 175 ? -0.901 5.355 6.102 1.00 63.22 175 ILE A N 1
ATOM 1350 C CA . ILE A 1 175 ? -1.330 6.719 6.356 1.00 63.22 175 ILE A CA 1
ATOM 1351 C C . ILE A 1 175 ? -0.156 7.626 6.761 1.00 63.22 175 ILE A C 1
ATOM 1353 O O . ILE A 1 175 ? 0.875 7.143 7.212 1.00 63.22 175 ILE A O 1
ATOM 1357 N N . LEU A 1 176 ? -0.250 8.931 6.501 1.00 63.78 176 LEU A N 1
ATOM 1358 C CA . LEU A 1 176 ? 0.756 9.945 6.832 1.00 63.78 176 LEU A CA 1
ATOM 1359 C C . LEU A 1 176 ? 0.027 11.262 7.105 1.00 63.78 176 LEU A C 1
ATOM 1361 O O . LEU A 1 176 ? -0.556 11.828 6.190 1.00 63.78 176 LEU A O 1
ATOM 1365 N N . PHE A 1 177 ? 0.049 11.758 8.342 1.00 60.09 177 PHE A N 1
ATOM 1366 C CA . PHE A 1 177 ? -0.841 12.849 8.755 1.00 60.09 177 PHE A CA 1
ATOM 1367 C C . PHE A 1 177 ? -0.135 14.171 9.031 1.00 60.09 177 PHE A C 1
ATOM 1369 O O . PHE A 1 177 ? 0.859 14.223 9.736 1.00 60.09 177 PHE A O 1
ATOM 1376 N N . CYS A 1 178 ? -0.728 15.279 8.585 1.00 51.50 178 CYS A N 1
ATOM 1377 C CA . CYS A 1 178 ? -0.263 16.625 8.913 1.00 51.50 178 CYS A CA 1
ATOM 1378 C C . CYS A 1 178 ? -1.437 17.521 9.371 1.00 51.50 178 CYS A C 1
ATOM 1380 O O . CYS A 1 178 ? -2.269 17.904 8.562 1.00 51.50 178 CYS A O 1
ATOM 1382 N N . ALA A 1 179 ? -1.426 17.884 10.664 1.00 45.06 179 ALA A N 1
ATOM 1383 C CA . ALA A 1 179 ? -2.252 18.853 11.422 1.00 45.06 179 ALA A CA 1
ATOM 1384 C C . ALA A 1 179 ? -3.797 18.822 11.337 1.00 45.06 179 ALA A C 1
ATOM 1386 O O . ALA A 1 179 ? -4.392 19.216 10.340 1.00 45.06 179 ALA A O 1
ATOM 1387 N N . GLY A 1 180 ? -4.414 18.578 12.502 1.00 52.03 180 GLY A N 1
ATOM 1388 C CA . GLY A 1 180 ? -5.834 18.773 12.833 1.00 52.03 180 GLY A CA 1
ATOM 1389 C C . GLY A 1 180 ? -6.269 17.770 13.912 1.00 52.03 180 GLY A C 1
ATOM 1390 O O . GLY A 1 180 ? -5.671 16.706 14.004 1.00 52.03 180 GLY A O 1
ATOM 1391 N N . THR A 1 181 ? -7.238 18.105 14.771 1.00 55.16 181 THR A N 1
ATOM 1392 C CA . THR A 1 181 ? -7.895 17.207 15.760 1.00 55.16 181 THR A CA 1
ATOM 1393 C C . THR A 1 181 ? -8.288 15.836 15.175 1.00 55.16 181 THR A C 1
ATOM 1395 O O . THR A 1 181 ? -8.371 15.741 13.955 1.00 55.16 181 THR A O 1
ATOM 1398 N N . PRO A 1 182 ? -8.515 14.787 16.004 1.00 60.31 182 PRO A N 1
ATOM 1399 C CA . PRO A 1 182 ? -8.422 13.378 15.613 1.00 60.31 182 PRO A CA 1
ATOM 1400 C C . PRO A 1 182 ? -8.957 13.083 14.224 1.00 60.31 182 PRO A C 1
ATOM 1402 O O . PRO A 1 182 ? -10.137 13.286 13.944 1.00 60.31 182 PRO A O 1
ATOM 1405 N N . ILE A 1 183 ? -8.058 12.597 13.378 1.00 75.38 183 ILE A N 1
ATOM 1406 C CA . ILE A 1 183 ? -8.410 12.189 12.033 1.00 75.38 183 ILE A CA 1
ATOM 1407 C C . ILE A 1 183 ? -9.044 10.812 12.161 1.00 75.38 183 ILE A C 1
ATOM 1409 O O . ILE A 1 183 ? -8.431 9.870 12.671 1.00 75.38 183 ILE A O 1
ATOM 1413 N N . GLU A 1 184 ? -10.315 10.757 11.791 1.00 79.81 184 GLU A N 1
ATOM 1414 C CA . GLU A 1 184 ? -11.106 9.542 11.733 1.00 79.81 184 GLU A CA 1
ATOM 1415 C C . GLU A 1 184 ? -11.054 8.998 10.307 1.00 79.81 184 GLU A C 1
ATOM 1417 O O . GLU A 1 184 ? -11.229 9.739 9.337 1.00 79.81 184 GLU A O 1
ATOM 1422 N N . PHE A 1 185 ? -10.796 7.705 10.178 1.00 80.44 185 PHE A N 1
ATOM 1423 C CA . PHE A 1 185 ? -10.820 7.005 8.902 1.00 80.44 185 PHE A CA 1
ATOM 1424 C C . PHE A 1 185 ? -11.352 5.593 9.101 1.00 80.44 185 PHE A C 1
ATOM 1426 O O . PHE A 1 185 ? -11.464 5.108 10.227 1.00 80.44 185 PHE A O 1
ATOM 1433 N N . ARG A 1 186 ? -11.705 4.930 8.001 1.00 84.25 186 ARG A N 1
ATOM 1434 C CA . ARG A 1 186 ? -12.258 3.580 8.046 1.00 84.25 186 ARG A CA 1
ATOM 1435 C C . ARG A 1 186 ? -11.323 2.568 7.409 1.00 84.25 186 ARG A C 1
ATOM 1437 O O . ARG A 1 186 ? -10.670 2.876 6.413 1.00 84.25 186 ARG A O 1
ATOM 1444 N N . MET A 1 187 ? -11.277 1.369 7.979 1.00 82.62 187 MET A N 1
ATOM 1445 C CA . MET A 1 187 ? -10.615 0.214 7.376 1.00 82.62 187 MET A CA 1
ATOM 1446 C C 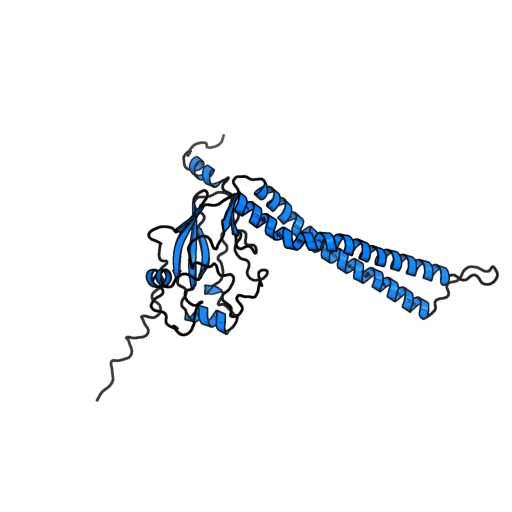. MET A 1 187 ? -11.523 -1.000 7.383 1.00 82.62 187 MET A C 1
ATOM 1448 O O . MET A 1 187 ? -12.237 -1.243 8.352 1.00 82.62 187 MET A O 1
ATOM 1452 N N . LEU A 1 188 ? -11.481 -1.753 6.293 1.00 85.50 188 LEU A N 1
ATOM 1453 C CA . LEU A 1 188 ? -12.161 -3.027 6.183 1.00 85.50 188 LEU A CA 1
ATOM 1454 C C . LEU A 1 188 ? -11.375 -4.088 6.960 1.00 85.50 188 LEU A C 1
ATOM 1456 O O . LEU A 1 188 ? -10.150 -4.140 6.859 1.00 85.50 188 LEU A O 1
ATOM 1460 N N . ALA A 1 189 ? -12.060 -4.916 7.744 1.00 86.19 189 ALA A N 1
ATOM 1461 C CA . ALA A 1 189 ? -11.418 -5.971 8.520 1.00 86.19 189 ALA A CA 1
ATOM 1462 C C . ALA A 1 189 ? -12.328 -7.185 8.717 1.00 86.19 189 ALA A C 1
ATOM 1464 O O . ALA A 1 189 ? -13.542 -7.040 8.872 1.00 86.19 189 ALA A O 1
ATOM 1465 N N . TYR A 1 190 ? -11.732 -8.369 8.812 1.00 86.12 190 TYR A N 1
ATOM 1466 C CA . TYR A 1 190 ? -12.334 -9.492 9.515 1.00 86.12 190 TYR A CA 1
ATOM 1467 C C . TYR A 1 190 ? -12.283 -9.220 11.013 1.00 86.12 190 TYR A C 1
ATOM 1469 O O . TYR A 1 190 ? -11.266 -8.751 11.530 1.00 86.12 190 TYR A O 1
ATOM 1477 N N . VAL A 1 191 ? -13.380 -9.513 11.704 1.00 87.31 191 VAL A N 1
ATOM 1478 C CA . VAL A 1 191 ? -13.491 -9.373 13.157 1.00 87.31 191 VAL A CA 1
ATOM 1479 C C . VAL A 1 191 ? -13.936 -10.689 13.796 1.00 87.31 191 VAL A C 1
ATOM 1481 O O . VAL A 1 191 ? -14.581 -11.510 13.136 1.00 87.31 191 VAL A O 1
ATOM 1484 N N . PRO A 1 192 ? -13.638 -10.907 15.088 1.00 86.94 192 PRO A N 1
ATOM 1485 C CA . PRO A 1 192 ? -14.161 -12.057 15.814 1.00 86.94 192 PRO A CA 1
ATOM 1486 C C . PRO A 1 192 ? -15.695 -12.082 15.815 1.00 86.94 192 PRO A C 1
ATOM 1488 O O . PRO A 1 192 ? -16.338 -11.035 15.904 1.00 86.94 192 PRO A O 1
ATOM 1491 N N . GLU A 1 193 ? -16.282 -13.282 15.804 1.00 84.56 193 GLU A N 1
ATOM 1492 C CA . GLU A 1 193 ? -17.741 -13.486 15.866 1.00 84.56 193 GLU A CA 1
ATOM 1493 C C . GLU A 1 193 ? -18.382 -12.755 17.052 1.00 84.56 193 GLU A C 1
ATOM 1495 O O . GLU A 1 193 ? -19.422 -12.122 16.907 1.00 84.56 193 GLU A O 1
ATOM 1500 N N . SER A 1 194 ? -17.737 -12.775 18.220 1.00 85.75 194 SER A N 1
ATOM 1501 C CA . SER A 1 194 ? -18.235 -12.075 19.407 1.00 85.75 194 SER A CA 1
ATOM 1502 C C . SER A 1 194 ? -18.417 -10.575 19.160 1.00 85.75 194 SER A C 1
ATOM 1504 O O . SER A 1 194 ? -19.473 -10.028 19.465 1.00 85.75 194 SER A O 1
ATOM 1506 N N . MET A 1 195 ? -17.425 -9.930 18.543 1.00 86.81 195 MET A N 1
ATOM 1507 C CA . MET A 1 195 ? -17.455 -8.505 18.207 1.00 86.81 195 MET A CA 1
ATOM 1508 C C . MET A 1 195 ? -18.468 -8.206 17.097 1.00 86.81 195 MET A C 1
ATOM 1510 O O . MET A 1 195 ? -19.135 -7.173 17.119 1.00 86.81 195 MET A O 1
ATOM 1514 N N . TRP A 1 196 ? -18.604 -9.122 16.138 1.00 86.25 196 TRP A N 1
ATOM 1515 C CA . TRP A 1 196 ? -19.591 -9.035 15.068 1.00 86.25 196 TRP A CA 1
ATOM 1516 C C . TRP A 1 196 ? -21.027 -9.023 15.591 1.00 86.25 196 TRP A C 1
ATOM 1518 O O . TRP A 1 196 ? -21.816 -8.140 15.246 1.00 86.25 196 TRP A O 1
ATOM 1528 N N . VAL A 1 197 ? -21.352 -10.004 16.434 1.00 85.19 197 VAL A N 1
ATOM 1529 C CA . VAL A 1 197 ? -22.680 -10.176 17.026 1.00 85.19 197 VAL A CA 1
ATOM 1530 C C . VAL A 1 197 ? -23.003 -8.998 17.941 1.00 85.19 197 VAL A C 1
ATOM 1532 O O . VAL A 1 197 ? -24.094 -8.437 17.842 1.00 85.19 197 VAL A O 1
ATOM 1535 N N . GLU A 1 198 ? -22.047 -8.577 18.777 1.00 86.19 198 GLU A N 1
ATOM 1536 C CA . GLU A 1 198 ? -22.198 -7.434 19.688 1.00 86.19 198 GLU A CA 1
ATOM 1537 C C . GLU A 1 198 ? -22.503 -6.131 18.936 1.00 86.19 198 GLU A C 1
ATOM 1539 O O . GLU A 1 198 ? -23.362 -5.356 19.353 1.00 86.19 198 GLU A O 1
ATOM 1544 N N . ALA A 1 199 ? -21.880 -5.925 17.774 1.00 85.06 199 ALA A N 1
ATOM 1545 C CA . ALA A 1 199 ? -22.129 -4.763 16.927 1.00 85.06 199 ALA A CA 1
ATOM 1546 C C . ALA A 1 199 ? -23.423 -4.833 16.098 1.00 85.06 199 ALA A C 1
ATOM 1548 O O . ALA A 1 199 ? -23.655 -3.980 15.239 1.00 85.06 199 ALA A O 1
ATOM 1549 N N . GLY A 1 200 ? -24.268 -5.841 16.327 1.00 82.75 200 GLY A N 1
ATOM 1550 C CA . GLY A 1 200 ? -25.536 -6.002 15.622 1.00 82.75 200 GLY A CA 1
ATOM 1551 C C . GLY A 1 200 ? -25.403 -6.651 14.244 1.00 82.75 200 GLY A C 1
ATOM 1552 O O . GLY A 1 200 ? -26.303 -6.511 13.420 1.00 82.75 200 GLY A O 1
ATOM 1553 N N . GLY A 1 201 ? -24.317 -7.387 13.988 1.00 75.50 201 GLY A N 1
ATOM 1554 C CA . GLY A 1 201 ? -24.140 -8.184 12.770 1.00 75.50 201 GLY A CA 1
ATOM 1555 C C . GLY A 1 201 ? -25.126 -9.354 12.640 1.00 75.50 201 GLY A C 1
ATOM 1556 O O . GLY A 1 201 ? -25.241 -9.945 11.566 1.00 75.50 201 GLY A O 1
ATOM 1557 N N . GLY A 1 202 ? -25.871 -9.645 13.712 1.00 76.19 202 GLY A N 1
ATOM 1558 C CA . GLY A 1 202 ? -26.875 -10.700 13.771 1.00 76.19 202 GLY A CA 1
ATOM 1559 C C . GLY A 1 202 ? -26.267 -12.091 13.939 1.00 76.19 202 GLY A C 1
ATOM 1560 O O . GLY A 1 202 ? -25.055 -12.253 14.059 1.00 76.19 202 GLY A O 1
ATOM 1561 N N . GLN A 1 203 ? -27.136 -13.100 13.970 1.00 74.00 203 GLN A N 1
ATOM 1562 C CA . GLN A 1 203 ? -26.714 -14.496 13.935 1.00 74.00 203 GLN A CA 1
ATOM 1563 C C . GLN A 1 203 ? -26.173 -14.825 12.541 1.00 74.00 203 GLN A C 1
ATOM 1565 O O . GLN A 1 203 ? -26.761 -14.389 11.550 1.00 74.00 203 GLN A O 1
ATOM 1570 N N . ASP A 1 204 ? -25.083 -15.593 12.474 1.00 69.56 204 ASP A N 1
ATOM 1571 C CA . ASP A 1 204 ? -24.463 -15.989 11.210 1.00 69.56 204 ASP A CA 1
ATOM 1572 C C . ASP A 1 204 ? -25.500 -16.647 10.269 1.00 69.56 204 ASP A C 1
ATOM 1574 O O . ASP A 1 204 ? -26.010 -17.736 10.560 1.00 69.56 204 ASP A O 1
ATOM 1578 N N . PRO A 1 205 ? -25.848 -15.998 9.139 1.00 67.62 205 PRO A N 1
ATOM 1579 C CA . PRO A 1 205 ? -26.829 -16.519 8.198 1.00 67.62 205 PRO A CA 1
ATOM 1580 C C . PRO A 1 205 ? -26.266 -17.641 7.312 1.00 67.62 205 PRO A C 1
ATOM 1582 O O . PRO A 1 205 ? -27.016 -18.225 6.528 1.00 67.62 205 PRO A O 1
ATOM 1585 N N . CYS A 1 206 ? -24.959 -17.918 7.360 1.00 70.94 206 CYS A N 1
ATOM 1586 C CA . CYS A 1 206 ? -24.261 -18.883 6.512 1.00 70.94 206 CYS A CA 1
ATOM 1587 C C . CYS A 1 206 ? -23.162 -19.650 7.291 1.00 70.94 206 CYS A C 1
ATOM 1589 O O . CYS A 1 206 ? -22.004 -19.620 6.875 1.00 70.94 206 CYS A O 1
ATOM 1591 N N . PRO A 1 207 ? -23.510 -20.452 8.320 1.00 68.25 207 PRO A N 1
ATOM 1592 C CA . PRO A 1 207 ? -22.547 -21.165 9.180 1.00 68.25 207 PRO A CA 1
ATOM 1593 C C . PRO A 1 207 ? -21.672 -22.195 8.462 1.00 68.25 207 PRO A C 1
ATOM 1595 O O . PRO A 1 207 ? -20.614 -22.592 8.954 1.00 68.25 207 PRO A O 1
ATOM 1598 N N . SER A 1 208 ? -22.084 -22.639 7.274 1.00 72.81 208 SER A N 1
ATOM 1599 C CA . SER A 1 208 ? -21.265 -23.494 6.414 1.00 72.81 208 SER A CA 1
ATOM 1600 C C . SER A 1 208 ? -20.135 -22.735 5.707 1.00 72.81 208 SER A C 1
ATOM 1602 O O . SER A 1 208 ? -19.185 -23.364 5.244 1.00 72.81 208 SER A O 1
ATOM 1604 N N . TRP A 1 209 ? -20.221 -21.405 5.599 1.00 71.00 209 TRP A N 1
ATOM 1605 C CA . TRP A 1 209 ? -19.220 -20.563 4.948 1.00 71.00 209 TRP A CA 1
ATOM 1606 C C . TRP A 1 209 ? -18.154 -20.133 5.963 1.00 71.00 209 TRP A C 1
ATOM 1608 O O . TRP A 1 209 ? -18.225 -19.071 6.582 1.00 71.00 209 TRP A O 1
ATOM 1618 N N . ARG A 1 210 ? -17.176 -21.016 6.190 1.00 56.94 210 ARG A N 1
ATOM 1619 C CA . ARG A 1 210 ? -16.175 -20.844 7.248 1.00 56.94 210 ARG A CA 1
ATOM 1620 C C . ARG A 1 210 ? -15.189 -19.701 6.947 1.00 56.94 210 ARG A C 1
ATOM 1622 O O . ARG A 1 210 ? -14.641 -19.615 5.855 1.00 56.94 210 ARG A O 1
ATOM 1629 N N . HIS A 1 211 ? -14.911 -18.908 7.986 1.00 55.72 211 HIS A N 1
ATOM 1630 C CA . HIS A 1 211 ? -13.772 -17.988 8.169 1.00 55.72 211 HIS A CA 1
ATOM 1631 C C . HIS A 1 211 ? -13.837 -16.556 7.609 1.00 55.72 211 HIS A C 1
ATOM 1633 O O . HIS A 1 211 ? -12.969 -15.778 7.994 1.00 55.72 211 HIS A O 1
ATOM 1639 N N . ARG A 1 212 ? -14.805 -16.163 6.764 1.00 64.75 212 ARG A N 1
ATOM 1640 C CA . ARG A 1 212 ? -14.690 -14.876 6.027 1.00 64.75 212 ARG A CA 1
ATOM 1641 C C . ARG A 1 212 ? -15.952 -14.007 5.926 1.00 64.75 212 ARG A C 1
ATOM 1643 O O . ARG A 1 212 ? -15.969 -13.033 5.183 1.00 64.75 212 ARG A O 1
ATOM 1650 N N . HIS A 1 213 ? -17.009 -14.304 6.684 1.00 72.69 213 HIS A N 1
ATOM 1651 C CA . HIS A 1 213 ? -18.257 -13.524 6.617 1.00 72.69 213 HIS A CA 1
ATOM 1652 C C . HIS A 1 213 ? -18.416 -12.456 7.709 1.00 72.69 213 HIS A C 1
ATOM 1654 O O . HIS A 1 213 ? -19.198 -11.523 7.528 1.00 72.69 213 HIS A O 1
ATOM 1660 N N . HIS A 1 214 ? -17.669 -12.550 8.814 1.00 83.75 214 HIS A N 1
ATOM 1661 C CA . HIS A 1 214 ? -17.640 -11.531 9.870 1.00 83.75 214 HIS A CA 1
ATOM 1662 C C . HIS A 1 214 ? -16.740 -10.356 9.465 1.00 83.75 214 HIS A C 1
ATOM 1664 O O . HIS A 1 214 ? -15.645 -10.181 9.998 1.00 83.75 214 HIS A O 1
ATOM 1670 N N . MET A 1 215 ? -17.172 -9.581 8.469 1.00 86.56 215 MET A N 1
ATOM 1671 C CA . MET A 1 215 ? -16.389 -8.485 7.892 1.00 86.56 215 MET A CA 1
ATOM 1672 C C . MET A 1 215 ? -16.972 -7.116 8.224 1.00 86.56 215 MET A C 1
ATOM 1674 O O . MET A 1 215 ? -18.072 -6.787 7.791 1.00 86.56 215 MET A O 1
ATOM 1678 N N . ALA A 1 216 ? -16.256 -6.286 8.973 1.00 89.06 216 ALA A N 1
ATOM 1679 C CA . ALA A 1 216 ? -16.743 -4.985 9.420 1.00 89.06 216 ALA A CA 1
ATOM 1680 C C . ALA A 1 216 ? -15.900 -3.840 8.859 1.00 89.06 216 ALA A C 1
ATOM 1682 O O . ALA A 1 216 ? -14.690 -3.958 8.670 1.00 89.06 216 ALA A O 1
ATOM 1683 N N . TRP A 1 217 ? -16.538 -2.685 8.688 1.00 89.94 217 TRP A N 1
ATOM 1684 C CA . TRP A 1 217 ? -15.825 -1.417 8.644 1.00 89.94 217 TRP A CA 1
ATOM 1685 C C . TRP A 1 217 ? -15.443 -1.013 10.060 1.00 89.94 217 TRP A C 1
ATOM 1687 O O . TRP A 1 217 ? -16.310 -0.719 10.880 1.00 89.94 217 TRP A O 1
ATOM 1697 N N . LEU A 1 218 ? -14.150 -0.968 10.342 1.00 90.19 218 LEU A N 1
ATOM 1698 C CA . LEU A 1 218 ? -13.603 -0.398 11.562 1.00 90.19 218 LEU A CA 1
ATOM 1699 C C . LEU A 1 218 ? -13.485 1.111 11.397 1.00 90.19 218 LEU A C 1
ATOM 1701 O O . LEU A 1 218 ? -12.950 1.582 10.396 1.00 90.19 218 LEU A O 1
ATOM 1705 N N . THR A 1 219 ? -13.937 1.867 12.388 1.00 90.25 219 THR A N 1
ATOM 1706 C CA . THR A 1 219 ? -13.604 3.281 12.534 1.00 90.25 219 THR A CA 1
ATOM 1707 C C . THR A 1 219 ? -12.341 3.390 13.372 1.00 90.25 219 THR A C 1
ATOM 1709 O O . THR A 1 219 ? -12.330 3.006 14.544 1.00 90.25 219 THR A O 1
ATOM 1712 N N . LEU A 1 220 ? -11.287 3.940 12.778 1.00 87.44 220 LEU A N 1
ATOM 1713 C CA . LEU A 1 220 ? -10.023 4.213 13.436 1.00 87.44 220 LEU A CA 1
ATOM 1714 C C . LEU A 1 220 ? -9.880 5.710 13.676 1.00 87.44 220 LEU A C 1
ATOM 1716 O O . LEU A 1 220 ? -10.177 6.537 12.815 1.00 87.44 220 LEU A O 1
ATOM 1720 N N . ARG A 1 221 ? -9.381 6.046 14.857 1.00 84.69 221 ARG A N 1
ATOM 1721 C CA . ARG A 1 221 ? -9.128 7.406 15.306 1.00 84.69 221 ARG A CA 1
ATOM 1722 C C . ARG A 1 221 ? -7.692 7.525 15.767 1.00 84.69 221 ARG A C 1
ATOM 1724 O O . ARG A 1 221 ? -7.184 6.676 16.497 1.00 84.69 221 ARG A O 1
ATOM 1731 N N . ILE A 1 222 ? -7.046 8.611 15.374 1.00 78.38 222 ILE A N 1
ATOM 1732 C CA . ILE A 1 222 ? -5.671 8.881 15.791 1.00 78.38 222 ILE A CA 1
ATOM 1733 C C . ILE A 1 222 ? -5.671 9.793 16.994 1.00 78.38 222 ILE A C 1
ATOM 1735 O O . ILE A 1 222 ? -6.203 10.904 16.964 1.00 78.38 222 ILE A O 1
ATOM 1739 N N . GLU A 1 223 ? -5.045 9.314 18.059 1.00 76.62 223 GLU A N 1
ATOM 1740 C CA . GLU A 1 223 ? -5.013 9.975 19.352 1.00 76.62 223 GLU A CA 1
ATOM 1741 C C . GLU A 1 223 ? -3.560 10.149 19.788 1.00 76.62 223 GLU A C 1
ATOM 1743 O O . GLU A 1 223 ? -2.977 9.310 20.474 1.00 76.62 223 GLU A O 1
ATOM 1748 N N . GLY A 1 224 ? -2.946 11.258 19.367 1.00 74.94 224 GLY A N 1
ATOM 1749 C CA . GLY A 1 224 ? -1.546 11.532 19.680 1.00 74.94 224 GLY A CA 1
ATOM 1750 C C . GLY A 1 224 ? -0.621 10.504 19.032 1.00 74.94 224 GLY A C 1
ATOM 1751 O O . GLY A 1 224 ? -0.519 10.451 17.811 1.00 74.94 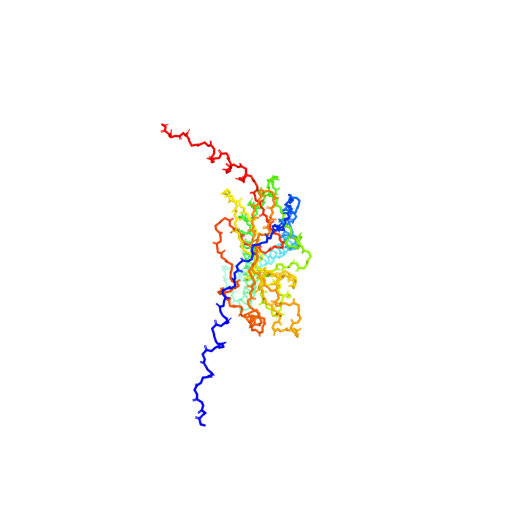224 GLY A O 1
ATOM 1752 N N . GLY A 1 225 ? 0.058 9.711 19.864 1.00 76.88 225 GLY A N 1
ATOM 1753 C CA . GLY A 1 225 ? 0.990 8.671 19.425 1.00 76.88 225 GLY A CA 1
ATOM 1754 C C . GLY A 1 225 ? 0.384 7.276 19.262 1.00 76.88 225 GLY A C 1
ATOM 1755 O O . GLY A 1 225 ? 1.136 6.310 19.164 1.00 76.88 225 GLY A O 1
ATOM 1756 N N . ALA A 1 226 ? -0.944 7.151 19.279 1.00 81.56 226 ALA A N 1
ATOM 1757 C CA . ALA A 1 226 ? -1.651 5.880 19.178 1.00 81.56 226 ALA A CA 1
ATOM 1758 C C . ALA A 1 226 ? -2.738 5.915 18.100 1.00 81.56 226 ALA A C 1
ATOM 1760 O O . ALA A 1 226 ? -3.263 6.978 17.750 1.00 81.56 226 ALA A O 1
ATOM 1761 N N . ILE A 1 227 ? -3.112 4.727 17.632 1.00 86.00 227 ILE A N 1
ATOM 1762 C CA . ILE A 1 227 ? -4.306 4.509 16.817 1.00 86.00 227 ILE A CA 1
ATOM 1763 C C . ILE A 1 227 ? -5.298 3.726 17.660 1.00 86.00 227 ILE A C 1
ATOM 1765 O O . ILE A 1 227 ? -4.932 2.749 18.312 1.00 86.00 227 ILE A O 1
ATOM 1769 N N . ALA A 1 228 ? -6.546 4.172 17.663 1.00 88.25 228 ALA A N 1
ATOM 1770 C CA . ALA A 1 228 ? -7.626 3.545 18.395 1.00 88.25 228 ALA A CA 1
ATOM 1771 C C . ALA A 1 228 ? -8.726 3.105 17.432 1.00 88.25 228 ALA A C 1
ATOM 1773 O O . ALA A 1 228 ? -9.208 3.919 16.649 1.00 88.25 228 ALA A O 1
ATOM 1774 N N . ILE A 1 229 ? -9.165 1.853 17.519 1.00 90.94 229 ILE A N 1
ATOM 1775 C CA . ILE A 1 229 ? -10.442 1.438 16.937 1.00 90.94 229 ILE A CA 1
ATOM 1776 C C . ILE A 1 229 ? -11.526 1.927 17.894 1.00 90.94 229 ILE A C 1
ATOM 1778 O O . ILE A 1 229 ? -11.535 1.547 19.066 1.00 90.94 229 ILE A O 1
ATOM 1782 N N . THR A 1 230 ? -12.406 2.805 17.424 1.00 91.25 230 THR A N 1
ATOM 1783 C CA . THR A 1 230 ? -13.440 3.450 18.251 1.00 91.25 230 THR A CA 1
ATOM 1784 C C . THR A 1 230 ? -14.841 2.960 17.940 1.00 91.25 230 THR A C 1
ATOM 1786 O O . THR A 1 230 ? -15.727 3.077 18.782 1.00 91.25 230 THR A O 1
ATOM 1789 N N . ALA A 1 231 ? -15.058 2.413 16.750 1.00 91.19 231 ALA A N 1
ATOM 1790 C CA . ALA A 1 231 ? -16.336 1.846 16.367 1.00 91.19 231 ALA A CA 1
ATOM 1791 C C . ALA A 1 231 ? -16.150 0.754 15.319 1.00 91.19 231 ALA A C 1
ATOM 1793 O O . ALA A 1 231 ? -15.117 0.693 14.649 1.00 91.19 231 ALA A O 1
ATOM 1794 N N . LEU A 1 232 ? -17.173 -0.072 15.150 1.00 92.06 232 LEU A N 1
ATOM 1795 C CA . LEU A 1 232 ? -17.280 -0.969 14.015 1.00 92.06 232 LEU A CA 1
ATOM 1796 C C . LEU A 1 232 ? -18.679 -0.936 13.408 1.00 92.06 232 LEU A C 1
ATOM 1798 O O . LEU A 1 232 ? -19.674 -0.675 14.080 1.00 92.06 232 LEU A O 1
ATOM 1802 N N . LYS A 1 233 ? -18.754 -1.197 12.110 1.00 91.31 233 LYS A N 1
ATOM 1803 C CA . LYS A 1 233 ? -19.998 -1.314 11.363 1.00 91.31 233 LYS A CA 1
ATOM 1804 C C . LYS A 1 233 ? -19.978 -2.633 10.591 1.00 91.31 233 LYS A C 1
ATOM 1806 O O . LYS A 1 233 ? -19.236 -2.733 9.610 1.00 91.31 233 LYS A O 1
ATOM 1811 N N . PRO A 1 234 ? -20.777 -3.625 11.007 1.00 89.38 234 PRO A N 1
ATOM 1812 C CA . PRO A 1 234 ? -20.888 -4.888 10.292 1.00 89.38 234 PRO A CA 1
ATOM 1813 C C . PRO A 1 234 ? -21.287 -4.709 8.819 1.00 89.38 234 PRO A C 1
ATOM 1815 O O . PRO A 1 234 ? -22.078 -3.833 8.480 1.00 89.38 234 PRO A O 1
ATOM 1818 N N . ILE A 1 235 ? -20.759 -5.530 7.917 1.00 86.94 235 ILE A N 1
ATOM 1819 C CA . ILE A 1 235 ? -21.210 -5.599 6.519 1.00 86.94 235 ILE A CA 1
ATOM 1820 C C . ILE A 1 235 ? -22.162 -6.790 6.349 1.00 86.94 235 ILE A C 1
ATOM 1822 O O . ILE A 1 235 ? -21.875 -7.883 6.825 1.00 86.94 235 ILE A O 1
ATOM 1826 N N . PRO A 1 236 ? -23.301 -6.655 5.648 1.00 84.12 236 PRO A N 1
ATOM 1827 C CA . PRO A 1 236 ? -24.188 -7.793 5.454 1.00 84.12 236 PRO A CA 1
ATOM 1828 C C . PRO A 1 236 ? -23.473 -8.940 4.730 1.00 84.12 236 PRO A C 1
ATOM 1830 O O . PRO A 1 236 ? -22.837 -8.727 3.699 1.00 84.12 236 PRO A O 1
ATOM 1833 N N . VAL A 1 237 ? -23.649 -10.168 5.222 1.00 82.62 237 VAL A N 1
ATOM 1834 C CA . VAL A 1 237 ? -22.961 -11.368 4.707 1.00 82.62 237 VAL A CA 1
ATOM 1835 C C . VAL A 1 237 ? -23.215 -11.616 3.218 1.00 82.62 237 VAL A C 1
ATOM 1837 O O . VAL A 1 237 ? -22.321 -12.072 2.514 1.00 82.62 237 VAL A O 1
ATOM 1840 N N . ARG A 1 238 ? -24.409 -11.291 2.702 1.00 81.44 238 ARG A N 1
ATOM 1841 C CA . ARG A 1 238 ? -24.766 -11.507 1.285 1.00 81.44 238 ARG A CA 1
ATOM 1842 C C . ARG A 1 238 ? -23.834 -10.754 0.311 1.00 81.44 238 ARG A C 1
ATOM 1844 O O . ARG A 1 238 ? -23.269 -11.413 -0.553 1.00 81.44 238 ARG A O 1
ATOM 1851 N N . PRO A 1 239 ? -23.634 -9.427 0.437 1.00 81.31 239 PRO A N 1
ATOM 1852 C CA . PRO A 1 239 ? -22.608 -8.690 -0.295 1.00 81.31 239 PRO A CA 1
ATOM 1853 C C . PRO A 1 239 ? -21.192 -9.245 -0.174 1.00 81.31 239 PRO A C 1
ATOM 1855 O O . PRO A 1 239 ? -20.491 -9.281 -1.179 1.00 81.31 239 PRO A O 1
ATOM 1858 N N . VAL A 1 240 ? -20.772 -9.664 1.026 1.00 80.75 240 VAL A N 1
ATOM 1859 C CA . VAL A 1 240 ? -19.430 -10.238 1.227 1.00 80.75 240 VAL A CA 1
ATOM 1860 C C . VAL A 1 240 ? -19.317 -11.530 0.428 1.00 80.75 240 VAL A C 1
ATOM 1862 O O . VAL A 1 240 ? -18.436 -11.661 -0.409 1.00 80.75 240 VAL A O 1
ATOM 1865 N N . ARG A 1 241 ? -20.281 -12.437 0.578 1.00 79.69 241 ARG A N 1
ATOM 1866 C CA . ARG A 1 241 ? -20.335 -13.683 -0.186 1.00 79.69 241 ARG A CA 1
ATOM 1867 C C . ARG A 1 241 ? -20.360 -13.442 -1.692 1.00 79.69 241 ARG A C 1
ATOM 1869 O O . ARG A 1 241 ? -19.657 -14.119 -2.422 1.00 79.69 241 ARG A O 1
ATOM 1876 N N . GLN A 1 242 ? -21.142 -12.475 -2.163 1.00 80.00 242 GLN A N 1
ATOM 1877 C CA . GLN A 1 242 ? -21.186 -12.142 -3.583 1.00 80.00 242 GLN A CA 1
ATOM 1878 C C . GLN A 1 242 ? -19.833 -11.633 -4.088 1.00 80.00 242 GLN A C 1
ATOM 1880 O O . GLN A 1 242 ? -19.429 -12.012 -5.183 1.00 80.00 242 GLN A O 1
ATOM 1885 N N . ALA A 1 243 ? -19.140 -10.791 -3.316 1.00 77.88 243 ALA A N 1
ATOM 1886 C CA . ALA A 1 243 ? -17.802 -10.324 -3.668 1.00 77.88 243 ALA A CA 1
ATOM 1887 C C . ALA A 1 243 ? -16.829 -11.503 -3.821 1.00 77.88 243 ALA A C 1
ATOM 1889 O O . ALA A 1 243 ? -16.183 -11.618 -4.857 1.00 77.88 243 ALA A O 1
ATOM 1890 N N . PHE A 1 244 ? -16.855 -12.430 -2.862 1.00 77.25 244 PHE A N 1
ATOM 1891 C CA . PHE A 1 244 ? -16.088 -13.674 -2.875 1.00 77.25 244 PHE A CA 1
ATOM 1892 C C . PHE A 1 244 ? -16.417 -14.589 -4.058 1.00 77.25 244 PHE A C 1
ATOM 1894 O O . PHE A 1 244 ? -15.524 -15.003 -4.785 1.00 77.25 244 PHE A O 1
ATOM 1901 N N . ASP A 1 245 ? -17.698 -14.888 -4.273 1.00 76.94 245 ASP A N 1
ATOM 1902 C CA . ASP A 1 245 ? -18.147 -15.844 -5.290 1.00 76.94 245 ASP A CA 1
ATOM 1903 C C . ASP A 1 245 ? -17.918 -15.318 -6.722 1.00 76.94 245 ASP A C 1
ATOM 1905 O O . ASP A 1 245 ? -17.870 -16.098 -7.671 1.00 76.94 245 ASP A O 1
ATOM 1909 N N . THR A 1 246 ? -17.824 -13.995 -6.905 1.00 75.25 246 THR A N 1
ATOM 1910 C CA . THR A 1 246 ? -17.738 -13.369 -8.237 1.00 75.25 246 THR A CA 1
ATOM 1911 C C . THR A 1 246 ? -16.399 -12.704 -8.543 1.00 75.25 246 THR A C 1
ATOM 1913 O O . THR A 1 246 ? -16.202 -12.288 -9.688 1.00 75.25 246 THR A O 1
ATOM 1916 N N . GLY A 1 247 ? -15.525 -12.535 -7.543 1.00 72.44 247 GLY A N 1
ATOM 1917 C CA . GLY A 1 247 ? -14.314 -11.708 -7.635 1.00 72.44 247 GLY A CA 1
ATOM 1918 C C . GLY A 1 247 ? -14.606 -10.231 -7.941 1.00 72.44 247 GLY A C 1
ATOM 1919 O O . GLY A 1 247 ? -13.748 -9.499 -8.425 1.00 72.44 247 GLY A O 1
ATOM 1920 N N . LYS A 1 248 ? -15.856 -9.780 -7.763 1.00 72.12 248 LYS A N 1
ATOM 1921 C CA . LYS A 1 248 ? -16.310 -8.431 -8.136 1.00 72.12 248 LYS A CA 1
ATOM 1922 C C . LYS A 1 248 ? -17.011 -7.768 -6.957 1.00 72.12 248 LYS A C 1
ATOM 1924 O O . LYS A 1 248 ? -18.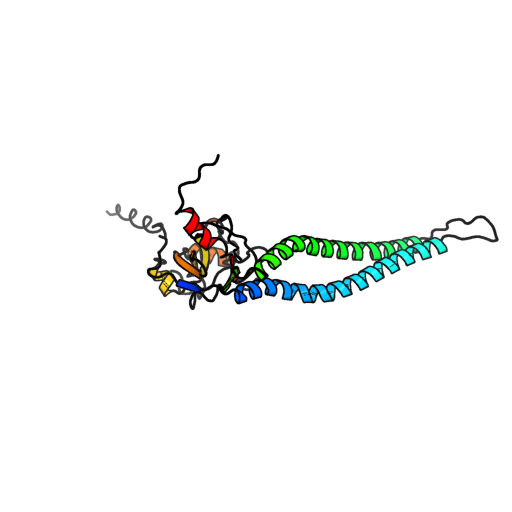246 -7.763 -6.893 1.00 72.12 248 LYS A O 1
ATOM 1929 N N . PRO A 1 249 ? -16.255 -7.180 -6.018 1.00 72.88 249 PRO A N 1
ATOM 1930 C CA . PRO A 1 249 ? -16.849 -6.511 -4.877 1.00 72.88 249 PRO A CA 1
ATOM 1931 C C . PRO A 1 249 ? -17.693 -5.318 -5.300 1.00 72.88 249 PRO A C 1
ATOM 1933 O O . PRO A 1 249 ? -17.320 -4.510 -6.157 1.00 72.88 249 PRO A O 1
ATOM 1936 N N . ASN A 1 250 ? -18.837 -5.168 -4.636 1.00 77.00 250 ASN A N 1
ATOM 1937 C CA . ASN A 1 250 ? -19.645 -3.973 -4.786 1.00 77.00 250 ASN A CA 1
ATOM 1938 C C . ASN A 1 250 ? -18.894 -2.766 -4.203 1.00 77.00 250 ASN A C 1
ATOM 1940 O O . ASN A 1 250 ? -18.792 -2.607 -2.984 1.00 77.00 250 ASN A O 1
ATOM 1944 N N . ARG A 1 251 ? -18.413 -1.882 -5.081 1.00 73.00 251 ARG A N 1
ATOM 1945 C CA . ARG A 1 251 ? -17.654 -0.686 -4.695 1.00 73.00 251 ARG A CA 1
ATOM 1946 C C . ARG A 1 251 ? -18.437 0.247 -3.770 1.00 73.00 251 ARG A C 1
ATOM 1948 O O . ARG A 1 251 ? -17.837 0.906 -2.941 1.00 73.00 251 ARG A O 1
ATOM 1955 N N . THR A 1 252 ? -19.770 0.249 -3.791 1.00 75.00 252 THR A N 1
ATOM 1956 C CA . THR A 1 252 ? -20.535 1.071 -2.832 1.00 75.00 252 THR A CA 1
ATOM 1957 C C . THR A 1 252 ? -20.435 0.572 -1.387 1.00 75.00 252 THR A C 1
ATOM 1959 O O . THR A 1 252 ? -20.846 1.277 -0.471 1.00 75.00 252 THR A O 1
ATOM 1962 N N . ILE A 1 253 ? -19.971 -0.664 -1.181 1.00 74.38 253 ILE A N 1
ATOM 1963 C CA . ILE A 1 253 ? -19.876 -1.321 0.128 1.00 74.38 253 ILE A CA 1
ATOM 1964 C C . ILE A 1 253 ? -18.421 -1.420 0.586 1.00 74.38 253 ILE A C 1
ATOM 1966 O O . ILE A 1 253 ? -18.167 -1.260 1.777 1.00 74.38 253 ILE A O 1
ATOM 1970 N N . PHE A 1 254 ? -17.493 -1.676 -0.339 1.00 75.31 254 PHE A N 1
ATOM 1971 C CA . PHE A 1 254 ? -16.095 -1.998 -0.033 1.00 75.31 254 PHE A CA 1
ATOM 1972 C C . PHE A 1 254 ? -15.087 -0.913 -0.435 1.00 75.31 254 PHE A C 1
ATOM 1974 O O . PHE A 1 254 ? -13.903 -1.072 -0.160 1.00 75.31 254 PHE A O 1
ATOM 1981 N N . ASP A 1 255 ? -15.517 0.180 -1.073 1.00 74.75 255 ASP A N 1
ATOM 1982 C CA . ASP A 1 255 ? -14.595 1.254 -1.450 1.00 74.75 255 ASP A CA 1
ATOM 1983 C C . ASP A 1 255 ? -14.255 2.154 -0.254 1.00 74.75 255 ASP A C 1
ATOM 1985 O O . ASP A 1 255 ? -15.082 2.441 0.615 1.00 74.75 255 ASP A O 1
ATOM 1989 N N . TYR A 1 256 ? -13.005 2.599 -0.217 1.00 71.81 256 TYR A N 1
ATOM 1990 C CA . TYR A 1 256 ? -12.483 3.439 0.849 1.00 71.81 256 TYR A CA 1
ATOM 1991 C C . TYR A 1 256 ? -12.736 4.911 0.521 1.00 71.81 256 TYR A C 1
ATOM 1993 O O . TYR A 1 256 ? -12.215 5.438 -0.470 1.00 71.81 256 TYR A O 1
ATOM 2001 N N . ASP A 1 257 ? -13.405 5.629 1.421 1.00 65.88 257 ASP A N 1
ATOM 2002 C CA . ASP A 1 257 ? -13.629 7.073 1.294 1.00 65.88 257 ASP A CA 1
ATOM 2003 C C . ASP A 1 257 ? -12.313 7.857 1.219 1.00 65.88 257 ASP A C 1
ATOM 2005 O O . ASP A 1 257 ? -11.397 7.660 2.026 1.00 65.88 257 ASP A O 1
ATOM 2009 N N . LYS A 1 258 ? -12.199 8.775 0.249 1.00 66.00 258 LYS A N 1
ATOM 2010 C CA . LYS A 1 258 ? -11.033 9.664 0.121 1.00 66.00 258 LYS A CA 1
ATOM 2011 C C . LYS A 1 258 ? -10.992 10.641 1.297 1.00 66.00 258 LYS A C 1
ATOM 2013 O O . LYS A 1 258 ? -11.623 11.694 1.261 1.00 66.00 258 LYS A O 1
ATOM 2018 N N . THR A 1 259 ? -10.222 10.311 2.326 1.00 63.72 259 THR A N 1
ATOM 2019 C CA . THR A 1 259 ? -9.984 11.206 3.460 1.00 63.72 259 THR A CA 1
ATOM 2020 C C . THR A 1 259 ? -8.804 12.141 3.156 1.00 63.72 259 THR A C 1
ATOM 2022 O O . THR A 1 259 ? -7.717 11.665 2.816 1.00 63.72 259 THR A O 1
ATOM 2025 N N . PRO A 1 260 ? -8.969 13.470 3.272 1.00 60.22 260 PRO A N 1
ATOM 2026 C CA . PRO A 1 260 ? -7.867 14.415 3.116 1.00 60.22 260 PRO A CA 1
ATOM 2027 C C . PRO A 1 260 ? -6.727 14.133 4.102 1.00 60.22 260 PRO A C 1
ATOM 2029 O O . PRO A 1 260 ? -6.967 13.874 5.278 1.00 60.22 260 PRO A O 1
ATOM 2032 N N . GLY A 1 261 ? -5.480 14.207 3.630 1.00 60.06 261 GLY A N 1
ATOM 2033 C CA . GLY A 1 261 ? -4.307 13.925 4.464 1.00 60.06 261 GLY A CA 1
ATOM 2034 C C . GLY A 1 261 ? -4.064 12.436 4.721 1.00 60.06 261 GLY A C 1
ATOM 2035 O O . GLY A 1 261 ? -3.318 12.106 5.633 1.00 60.06 261 GLY A O 1
ATOM 2036 N N . ILE A 1 262 ? -4.688 11.550 3.937 1.00 66.06 262 ILE A N 1
ATOM 2037 C CA . ILE A 1 262 ? -4.394 10.117 3.910 1.00 66.06 262 ILE A CA 1
ATOM 2038 C C . ILE A 1 262 ? -3.747 9.777 2.578 1.00 66.06 262 ILE A C 1
ATOM 2040 O O . ILE A 1 262 ? -4.348 9.951 1.519 1.00 66.06 262 ILE A O 1
ATOM 2044 N N . GLU A 1 263 ? -2.528 9.260 2.641 1.00 64.00 263 GLU A N 1
ATOM 2045 C CA . GLU A 1 263 ? -1.914 8.568 1.516 1.00 64.00 263 GLU A CA 1
ATOM 2046 C C . GLU A 1 263 ? -2.204 7.064 1.650 1.00 64.00 263 GLU A C 1
ATOM 2048 O O . GLU A 1 263 ? -2.430 6.562 2.752 1.00 64.00 263 GLU A O 1
ATOM 2053 N N . ARG A 1 264 ? -2.287 6.346 0.528 1.00 64.81 264 ARG A N 1
ATOM 2054 C CA . ARG A 1 264 ? -2.575 4.904 0.500 1.00 64.81 264 ARG A CA 1
ATOM 2055 C C . ARG A 1 264 ? -1.470 4.213 -0.280 1.00 64.81 264 ARG A C 1
ATOM 2057 O O . ARG A 1 264 ? -1.123 4.677 -1.363 1.00 64.81 264 ARG A O 1
ATOM 2064 N N . TYR A 1 265 ? -0.905 3.153 0.288 1.00 61.31 265 TYR A N 1
ATOM 2065 C CA . TYR A 1 265 ? 0.212 2.416 -0.298 1.00 61.31 265 TYR A CA 1
ATOM 2066 C C . TYR A 1 265 ? 0.261 1.014 0.277 1.00 61.31 265 TYR A C 1
ATOM 2068 O O . TYR A 1 265 ? 0.189 0.885 1.493 1.00 61.31 265 TYR A O 1
ATOM 2076 N N . ASP A 1 266 ? 0.552 0.028 -0.560 1.00 59.31 266 ASP A N 1
ATOM 2077 C CA . ASP A 1 266 ? 0.755 -1.362 -0.163 1.00 59.31 266 ASP A CA 1
ATOM 2078 C C . ASP A 1 266 ? 1.685 -1.532 1.057 1.00 59.31 266 ASP A C 1
ATOM 2080 O O . ASP A 1 266 ? 2.899 -1.299 0.973 1.00 59.31 266 ASP A O 1
ATOM 2084 N N . SER A 1 267 ? 1.098 -1.846 2.218 1.00 62.78 267 SER A N 1
ATOM 2085 C CA . SER A 1 267 ? 1.806 -1.987 3.491 1.00 62.78 267 SER A CA 1
ATOM 2086 C C . SER A 1 267 ? 0.861 -2.425 4.613 1.00 62.78 267 SER A C 1
ATOM 2088 O O . SER A 1 267 ? -0.070 -1.695 4.938 1.00 62.78 267 SER A O 1
ATOM 2090 N N . ASP A 1 268 ? 1.191 -3.493 5.344 1.00 70.56 268 ASP A N 1
ATOM 2091 C CA . ASP A 1 268 ? 0.479 -3.926 6.571 1.00 70.56 268 ASP A CA 1
ATOM 2092 C C . ASP A 1 268 ? 0.685 -2.980 7.779 1.00 70.56 268 ASP A C 1
ATOM 2094 O O . ASP A 1 268 ? 0.495 -3.348 8.944 1.00 70.56 268 ASP A O 1
ATOM 2098 N N . TYR A 1 269 ? 1.115 -1.749 7.516 1.00 75.00 269 TYR A N 1
ATOM 2099 C CA . TYR A 1 269 ? 1.532 -0.771 8.507 1.00 75.00 269 TYR A CA 1
ATOM 2100 C C . TYR A 1 269 ? 0.831 0.555 8.288 1.00 75.00 269 TYR A C 1
ATOM 2102 O O . TYR A 1 269 ? 0.835 1.108 7.184 1.00 75.00 269 TYR A O 1
ATOM 2110 N N . ILE A 1 270 ? 0.356 1.125 9.387 1.00 76.62 270 ILE A N 1
ATOM 2111 C CA . ILE A 1 270 ? -0.152 2.487 9.436 1.00 76.62 270 ILE A CA 1
ATOM 2112 C C . ILE A 1 270 ? 0.955 3.374 9.988 1.00 76.62 270 ILE A C 1
ATOM 2114 O O . ILE A 1 270 ? 1.513 3.078 11.042 1.00 76.62 270 ILE A O 1
ATOM 2118 N N . ILE A 1 271 ? 1.280 4.460 9.289 1.00 74.50 271 ILE A N 1
ATOM 2119 C CA . ILE A 1 271 ? 2.248 5.448 9.761 1.00 74.50 271 ILE A CA 1
ATOM 2120 C C . ILE A 1 271 ? 1.491 6.707 10.219 1.00 74.50 271 ILE A C 1
ATOM 2122 O O . ILE A 1 271 ? 0.398 7.022 9.762 1.00 74.50 271 ILE A O 1
ATOM 2126 N N . LEU A 1 272 ? 2.027 7.405 11.205 1.00 73.19 272 LEU A N 1
ATOM 2127 C CA . LEU A 1 272 ? 1.466 8.602 11.808 1.00 73.19 272 LEU A CA 1
ATOM 2128 C C . LEU A 1 272 ? 2.587 9.625 11.880 1.00 73.19 272 LEU A C 1
ATOM 2130 O O . LEU A 1 272 ? 3.656 9.307 12.387 1.00 73.19 272 LEU A O 1
ATOM 2134 N N . ASP A 1 273 ? 2.360 10.847 11.417 1.00 70.12 273 ASP A N 1
ATOM 2135 C CA . ASP A 1 273 ? 3.268 11.957 11.705 1.00 70.12 273 ASP A CA 1
ATOM 2136 C C . ASP A 1 273 ? 2.700 12.728 12.907 1.00 70.12 273 ASP A C 1
ATOM 2138 O O . ASP A 1 273 ? 1.680 13.420 12.836 1.00 70.12 273 ASP A O 1
ATOM 2142 N N . ALA A 1 274 ? 3.332 12.529 14.066 1.00 57.97 274 ALA A N 1
ATOM 2143 C CA . ALA A 1 274 ? 2.873 13.077 15.335 1.00 57.97 274 ALA A CA 1
ATOM 2144 C C . ALA A 1 274 ? 3.341 14.524 15.578 1.00 57.97 274 ALA A C 1
ATOM 2146 O O . ALA A 1 274 ? 2.881 15.145 16.542 1.00 57.97 274 ALA A O 1
ATOM 2147 N N . THR A 1 275 ? 4.198 15.104 14.718 1.00 54.88 275 THR A N 1
ATOM 2148 C CA . THR A 1 275 ? 4.784 16.447 14.932 1.00 54.88 275 THR A CA 1
ATOM 2149 C C . THR A 1 275 ? 3.735 17.550 15.063 1.00 54.88 275 THR A C 1
ATOM 2151 O O . THR A 1 275 ? 3.951 18.552 15.748 1.00 54.88 275 THR A O 1
ATOM 2154 N N . ARG A 1 276 ? 2.572 17.392 14.420 1.00 52.88 276 ARG A N 1
ATOM 2155 C CA . ARG A 1 276 ? 1.530 18.430 14.366 1.00 52.88 276 ARG A CA 1
ATOM 2156 C C . ARG A 1 276 ? 0.283 18.144 15.202 1.00 52.88 276 ARG A C 1
ATOM 2158 O O . ARG A 1 276 ? -0.579 19.016 15.300 1.00 52.88 276 ARG A O 1
ATOM 2165 N N . VAL A 1 277 ? 0.199 16.982 15.849 1.00 47.91 277 VAL A N 1
ATOM 2166 C CA . VAL A 1 277 ? -0.935 16.620 16.722 1.00 47.91 277 VAL A CA 1
ATOM 2167 C C . VAL A 1 277 ? -0.880 17.397 18.049 1.00 47.91 277 VAL A C 1
ATOM 2169 O O . VAL A 1 277 ? -1.916 17.766 18.598 1.00 47.91 277 VAL A O 1
ATOM 2172 N N . GLY A 1 278 ? 0.322 17.761 18.516 1.00 41.31 278 GLY A N 1
ATOM 2173 C CA . GLY A 1 278 ? 0.517 18.611 19.701 1.00 41.31 278 GLY A CA 1
ATOM 2174 C C . GLY A 1 278 ? 0.231 20.104 19.477 1.00 41.31 278 GLY A C 1
ATOM 2175 O O . GLY A 1 278 ? -0.224 20.789 20.391 1.00 41.31 278 GLY A O 1
ATOM 2176 N N . ASN A 1 279 ? 0.416 20.615 18.255 1.00 40.44 279 ASN A N 1
ATOM 2177 C CA . ASN A 1 279 ? 0.249 22.045 17.956 1.00 40.44 279 ASN A CA 1
ATOM 2178 C C . ASN A 1 279 ? -1.214 22.473 17.748 1.00 40.44 279 ASN A C 1
ATOM 2180 O O . ASN A 1 279 ? -1.525 23.658 17.867 1.00 40.44 279 ASN A O 1
ATOM 2184 N N . ALA A 1 280 ? -2.131 21.533 17.498 1.00 41.97 280 ALA A N 1
ATOM 2185 C CA . ALA A 1 280 ? -3.563 21.831 17.421 1.00 41.97 280 ALA A CA 1
ATOM 2186 C C . ALA A 1 280 ? -4.145 22.251 18.786 1.00 41.97 280 ALA A C 1
ATOM 2188 O O . ALA A 1 280 ? -5.028 23.106 18.840 1.00 41.97 280 ALA A O 1
ATOM 2189 N N . LYS A 1 281 ? -3.603 21.723 19.896 1.00 39.38 281 LYS A N 1
ATOM 2190 C CA . LYS A 1 281 ? -4.018 22.102 21.257 1.00 39.38 281 LYS A CA 1
ATOM 2191 C C . LYS A 1 281 ? -3.602 23.531 21.625 1.00 39.38 281 LYS A C 1
ATOM 2193 O O . LYS A 1 281 ? -4.358 24.212 22.304 1.00 39.38 281 LYS A O 1
ATOM 2198 N N . ASN A 1 282 ? -2.462 24.001 21.114 1.00 36.03 282 ASN A N 1
ATOM 2199 C CA . ASN A 1 282 ? -1.944 25.351 21.380 1.00 36.03 282 ASN A CA 1
ATOM 2200 C C . ASN A 1 282 ? -2.560 26.438 20.484 1.00 36.03 282 ASN A C 1
ATOM 2202 O O . ASN A 1 282 ? -2.446 27.622 20.786 1.00 36.03 282 ASN A O 1
ATOM 2206 N N . ARG A 1 283 ? -3.215 26.060 19.377 1.00 32.59 283 ARG A N 1
ATOM 2207 C CA . ARG A 1 283 ? -3.893 27.015 18.485 1.00 32.59 283 ARG A CA 1
ATOM 2208 C C . ARG A 1 283 ? -5.337 27.298 18.904 1.00 32.59 283 ARG A C 1
ATOM 2210 O O . ARG A 1 283 ? -5.838 28.379 18.625 1.00 32.59 283 ARG A O 1
ATOM 2217 N N . ALA A 1 284 ? -5.982 26.361 19.600 1.00 40.31 284 ALA A N 1
ATOM 2218 C CA . ALA A 1 284 ? -7.324 26.546 20.157 1.00 40.31 284 ALA A CA 1
ATOM 2219 C C . ALA A 1 284 ? -7.345 27.414 21.434 1.00 40.31 284 ALA A C 1
ATOM 2221 O O . ALA A 1 284 ? -8.408 27.879 21.831 1.00 40.31 284 ALA A O 1
ATOM 2222 N N . THR A 1 285 ? -6.191 27.655 22.066 1.00 38.41 285 THR A N 1
ATOM 2223 C CA . THR A 1 285 ? -6.074 28.427 23.316 1.00 38.41 285 THR A CA 1
ATOM 2224 C C . THR A 1 285 ? -5.588 29.867 23.146 1.00 38.41 285 THR A C 1
ATOM 2226 O O . THR A 1 285 ? -5.563 30.588 24.136 1.00 38.41 285 THR A O 1
ATOM 2229 N N . ASN A 1 286 ? -5.282 30.330 21.927 1.00 34.94 286 ASN A N 1
ATOM 2230 C CA . ASN A 1 286 ? -4.946 31.737 21.669 1.00 34.94 286 ASN A CA 1
ATOM 2231 C C . ASN A 1 286 ? -5.884 32.370 20.624 1.00 34.94 286 ASN A C 1
ATOM 2233 O O . ASN A 1 286 ? -5.523 32.481 19.449 1.00 34.94 286 ASN A O 1
ATOM 2237 N N . PRO A 1 287 ? -7.081 32.833 21.030 1.00 37.72 287 PRO A N 1
ATOM 2238 C CA . PRO A 1 287 ? -7.891 33.727 20.221 1.00 37.72 287 PRO A CA 1
ATOM 2239 C C . PRO A 1 287 ? -7.374 35.155 20.426 1.00 37.72 287 PRO A C 1
ATOM 2241 O O . PRO A 1 287 ? -7.906 35.905 21.237 1.00 37.72 287 PRO A O 1
ATOM 2244 N N . GLY A 1 288 ? -6.300 35.543 19.743 1.00 42.59 288 GLY A N 1
ATOM 2245 C CA . GLY A 1 288 ? -5.857 36.929 19.864 1.00 42.59 288 GLY A CA 1
ATOM 2246 C C . GLY A 1 288 ? -4.474 37.221 19.335 1.00 42.59 288 GLY A C 1
ATOM 2247 O O . GLY A 1 288 ? -3.574 37.501 20.115 1.00 42.59 288 GLY A O 1
ATOM 2248 N N . THR A 1 289 ? -4.313 37.242 18.016 1.00 31.77 289 THR A N 1
ATOM 2249 C CA . THR A 1 289 ? -3.468 38.269 17.390 1.00 31.77 289 THR A CA 1
ATOM 2250 C C . THR A 1 289 ? -3.967 38.497 15.967 1.00 31.77 289 THR A C 1
ATOM 2252 O O . THR A 1 289 ? -3.557 37.834 15.017 1.00 31.77 289 THR A O 1
ATOM 2255 N N . THR A 1 290 ? -4.935 39.402 15.836 1.00 34.12 290 THR A N 1
ATOM 2256 C CA . THR A 1 290 ? -5.198 40.116 14.587 1.00 34.12 290 THR A CA 1
ATOM 2257 C C . THR A 1 290 ? -3.946 40.887 14.191 1.00 34.12 290 THR A C 1
ATOM 2259 O O . THR A 1 290 ? -3.324 41.542 15.027 1.00 34.12 290 THR A O 1
ATOM 2262 N N . ALA A 1 291 ? -3.590 40.756 12.918 1.00 30.92 291 ALA A N 1
ATOM 2263 C CA . ALA A 1 291 ? -2.482 41.436 12.276 1.00 30.92 291 ALA A CA 1
ATOM 2264 C C . ALA A 1 291 ? -2.621 42.966 12.351 1.00 30.92 291 ALA A C 1
ATOM 2266 O O . ALA A 1 291 ? -3.714 43.503 12.155 1.00 30.92 291 ALA A O 1
ATOM 2267 N N . VAL A 1 292 ? -1.485 43.624 12.580 1.00 34.00 292 VAL A N 1
ATOM 2268 C CA . VAL A 1 292 ? -1.126 44.910 11.970 1.00 34.00 292 VAL A CA 1
ATOM 2269 C C . VAL A 1 292 ? 0.044 44.619 11.045 1.00 34.00 292 VAL A C 1
ATOM 2271 O O . VAL A 1 292 ? 0.934 43.855 11.488 1.00 34.00 292 VAL A O 1
#

Organism: NCBI:txid1630166